Protein AF-A0A1F5U5F1-F1 (afdb_monomer)

Nearest PDB structures (foldseek):
  4m5c-assembly1_A  TM=8.208E-01  e=3.075E-08  Caldanaerobacter subterraneus subsp. tengcongensis MB4
  4m58-assembly1_A  TM=8.084E-01  e=7.041E-08  Caldanaerobacter subterraneus subsp. tengcongensis MB4
  5x3x-assembly2_m  TM=7.284E-01  e=3.311E-06  Rhodobacter capsulatus

Secondary structure (DSSP, 8-state):
------HHHHHHHHHHHHHHHHHHHHHTSHHHHHHHHHHHHHHHHHHHHHT-EEEETTTEEEE---HHHHHHHH-HHHHHHHHHHHHHHHHHHS--S-TTTHHHHIIIIIIIIIIIHHHHHHHHHHHH--HHHHHHHHHHHHHHHHHHHHHHHHHHTTSS-HHHHHHHHHHHHHHHHHHHHHHHHHHHHHHHHHHS--

Sequence (198 aa):
MTVAVPKRVLAAAGANLANIYENGKLALTKLGSEKIRKMGVVAAWIFAAQMFNFPVSQGTSGHLLGGIFAAVILGPFAGTLVIFIVLLVQSLFFADGGMISLGANIINMGLIGCLLSYYLYEYLNKLLRNKNIAVFIAAWASVIGAAFACSLEVGLSGKIPVLSVTKAMLGVHAIIGVAEAIITIFLLKMFKGKEESI

Foldseek 3Di:
DDDDDDPVVVVVVVVVVVVVVVVVVVCVDPNNVVLVVVLVVLLVVQLVQQVPWDDFPPGDIATQQCQLLLCVVNNQPSSLVSSLVSLVCCQPPVVPCHPVRSVLSSCLRSVQLHNVLNVQLVVCCVVVVDNLVSLLVSQLRSLLSSLLSVLVVVCVVVPDPSVVSNCRSNVVSNVSSNVNSVVSSVVVVVVVVVVVPD

pLDDT: mean 87.23, std 14.2, range [34.22, 98.56]

Solvent-accessible surface area (backbone atoms only — not comparable to full-atom values): 10047 Å² total; per-residue (Å²): 138,83,80,83,75,56,71,66,59,56,53,53,52,50,54,50,51,50,52,51,50,52,53,53,52,43,47,76,34,74,69,25,48,52,51,52,50,51,46,51,55,51,31,52,52,38,45,59,46,36,70,54,64,41,88,35,76,91,87,46,71,43,55,54,76,53,21,41,52,33,11,74,75,59,35,42,67,54,15,22,50,34,47,44,52,39,51,52,49,31,23,73,76,64,71,41,70,37,73,86,44,40,65,58,48,37,47,23,43,17,42,40,13,6,36,52,20,33,55,49,23,55,52,36,28,68,73,67,71,35,65,65,61,16,45,32,54,22,29,26,49,9,40,38,50,17,36,46,50,47,19,47,56,48,20,73,66,70,80,43,61,40,73,59,42,34,52,41,38,44,57,56,29,54,55,51,12,53,54,46,16,53,51,37,52,52,52,57,53,60,58,51,63,62,69,79,73,117

Mean predicted aligned error: 7.94 Å

Radius of gyration: 19.24 Å; Cα contacts (8 Å, |Δi|>4): 258; chains: 1; bounding box: 57×42×51 Å

Structure (mmCIF, N/CA/C/O backbone):
data_AF-A0A1F5U5F1-F1
#
_entry.id   AF-A0A1F5U5F1-F1
#
loop_
_atom_site.group_PDB
_atom_site.id
_atom_site.type_symbol
_atom_site.label_atom_id
_atom_site.label_alt_id
_atom_site.label_comp_id
_atom_site.label_asym_id
_atom_site.label_entity_id
_atom_site.label_seq_id
_atom_site.pdbx_PDB_ins_code
_atom_site.Cartn_x
_atom_site.Cartn_y
_atom_site.Cartn_z
_atom_site.occupancy
_atom_site.B_iso_or_equiv
_atom_site.auth_seq_id
_atom_site.auth_comp_id
_atom_site.auth_asym_id
_atom_site.auth_atom_id
_atom_site.pdbx_PDB_model_num
ATOM 1 N N . MET A 1 1 ? 38.214 25.335 15.744 1.00 37.81 1 MET A N 1
ATOM 2 C CA . MET A 1 1 ? 37.036 25.980 15.127 1.00 37.81 1 MET A CA 1
ATOM 3 C C . MET A 1 1 ? 35.791 25.306 15.692 1.00 37.81 1 MET A C 1
ATOM 5 O O . MET A 1 1 ? 35.446 24.218 15.256 1.00 37.81 1 MET A O 1
ATOM 9 N N . THR A 1 2 ? 35.192 25.868 16.743 1.00 41.38 2 THR A N 1
ATOM 10 C CA . THR A 1 2 ? 34.006 25.313 17.421 1.00 41.38 2 THR A CA 1
ATOM 11 C C . THR A 1 2 ? 32.781 26.059 16.908 1.00 41.38 2 THR A C 1
ATOM 13 O O . THR A 1 2 ? 32.639 27.254 17.156 1.00 41.38 2 THR A O 1
ATOM 16 N N . VAL A 1 3 ? 31.918 25.387 16.147 1.00 48.84 3 VAL A N 1
ATOM 17 C CA . VAL A 1 3 ? 30.657 25.981 15.684 1.00 48.84 3 VAL A CA 1
ATOM 18 C C . VAL A 1 3 ? 29.678 25.963 16.856 1.00 48.84 3 VAL A C 1
ATOM 20 O O . VAL A 1 3 ? 29.341 24.898 17.370 1.00 48.84 3 VAL A O 1
ATOM 23 N N . ALA A 1 4 ? 29.247 27.139 17.311 1.00 56.06 4 ALA A N 1
ATOM 24 C CA . ALA A 1 4 ? 28.245 27.254 18.361 1.00 56.06 4 ALA A CA 1
ATOM 25 C C . ALA A 1 4 ? 26.904 26.703 17.851 1.00 56.06 4 ALA A C 1
ATOM 27 O O . ALA A 1 4 ? 26.275 27.288 16.970 1.00 56.06 4 ALA A O 1
ATOM 28 N N . VAL A 1 5 ? 26.466 25.566 18.398 1.00 62.88 5 VAL A N 1
ATOM 29 C CA . VAL A 1 5 ? 25.160 24.984 18.073 1.00 62.88 5 VAL A CA 1
ATOM 30 C C . VAL A 1 5 ? 24.069 25.857 18.709 1.00 62.88 5 VAL A C 1
ATOM 32 O O . VAL A 1 5 ? 24.094 26.071 19.925 1.00 62.88 5 VAL A O 1
ATOM 35 N N . PRO A 1 6 ? 23.099 26.380 17.936 1.00 71.94 6 PRO A N 1
ATOM 36 C CA . PRO A 1 6 ? 22.052 27.241 18.475 1.00 71.94 6 PRO A CA 1
ATOM 37 C C . PRO A 1 6 ? 21.247 26.527 19.571 1.00 71.94 6 PRO A C 1
ATOM 39 O O . PRO A 1 6 ? 20.833 25.383 19.389 1.00 71.94 6 PRO A O 1
ATOM 42 N N . LYS A 1 7 ? 20.932 27.212 20.682 1.00 70.12 7 LYS A N 1
ATOM 43 C CA . LYS A 1 7 ? 20.161 26.647 21.817 1.00 70.12 7 LYS A CA 1
ATOM 44 C C . LYS A 1 7 ? 18.831 25.992 21.399 1.00 70.12 7 LYS A C 1
ATOM 46 O O . LYS A 1 7 ? 18.385 25.040 22.029 1.00 70.12 7 LYS A O 1
ATOM 51 N N . ARG A 1 8 ? 18.222 26.465 20.305 1.00 63.62 8 ARG A N 1
ATOM 52 C CA . ARG A 1 8 ? 17.000 25.892 19.710 1.00 63.62 8 ARG A CA 1
ATOM 53 C C . ARG A 1 8 ? 17.214 24.493 19.116 1.00 63.62 8 ARG A C 1
ATOM 55 O O . ARG A 1 8 ? 16.318 23.665 19.206 1.00 63.62 8 ARG A O 1
ATOM 62 N N . VAL A 1 9 ? 18.395 24.221 18.559 1.00 65.69 9 VAL A N 1
ATOM 63 C CA . VAL A 1 9 ? 18.761 22.909 17.999 1.00 65.69 9 VAL A CA 1
ATOM 64 C C . VAL A 1 9 ? 18.963 21.888 19.120 1.00 65.69 9 VAL A C 1
ATOM 66 O O . VAL A 1 9 ? 18.456 20.775 19.026 1.00 65.69 9 VAL A O 1
ATOM 69 N N . LEU A 1 10 ? 19.607 22.286 20.223 1.00 62.25 10 LEU A N 1
ATOM 70 C CA . LEU A 1 10 ? 19.718 21.449 21.425 1.00 62.25 10 LEU A CA 1
ATOM 71 C C . LEU A 1 10 ? 18.350 21.143 22.055 1.00 62.25 10 LEU A C 1
ATOM 73 O O . LEU A 1 10 ? 18.090 20.000 22.421 1.00 62.25 10 LEU A O 1
ATOM 77 N N . ALA A 1 11 ? 17.453 22.131 22.134 1.00 66.69 11 ALA A N 1
ATOM 78 C CA . ALA A 1 11 ? 16.100 21.930 22.656 1.00 66.69 11 ALA A CA 1
ATOM 79 C C . ALA A 1 11 ? 15.258 20.990 21.771 1.00 66.69 11 ALA A C 1
ATOM 81 O O . ALA A 1 11 ? 14.573 20.109 22.287 1.00 66.69 11 ALA A O 1
ATOM 82 N N . ALA A 1 12 ? 15.348 21.127 20.443 1.00 61.62 12 ALA A N 1
ATOM 83 C CA . ALA A 1 12 ? 14.670 20.238 19.499 1.00 61.62 12 ALA A CA 1
ATOM 84 C C . ALA A 1 12 ? 15.214 18.799 19.562 1.00 61.62 12 ALA A C 1
ATOM 86 O O . ALA A 1 12 ? 14.439 17.843 19.554 1.00 61.62 12 ALA A O 1
ATOM 87 N N . ALA A 1 13 ? 16.534 18.631 19.685 1.00 62.50 13 ALA A N 1
ATOM 88 C CA . ALA A 1 13 ? 17.153 17.320 19.874 1.00 62.50 13 ALA A CA 1
ATOM 89 C C . ALA A 1 13 ? 16.702 16.655 21.189 1.00 62.50 13 ALA A C 1
ATOM 91 O O . ALA A 1 13 ? 16.359 15.473 21.191 1.00 62.50 13 ALA A O 1
ATOM 92 N N . GLY A 1 14 ? 16.628 17.421 22.284 1.00 70.69 14 GLY A N 1
ATOM 93 C CA . GLY A 1 14 ? 16.120 16.944 23.574 1.00 70.69 14 GLY A CA 1
ATOM 94 C C . GLY A 1 14 ? 14.647 16.524 23.530 1.00 70.69 14 GLY A C 1
ATOM 95 O O . GLY A 1 14 ? 14.296 15.466 24.048 1.00 70.69 14 GLY A O 1
ATOM 96 N N . ALA A 1 15 ? 13.793 17.295 22.849 1.00 68.62 15 ALA A N 1
ATOM 97 C CA . ALA A 1 15 ? 12.382 16.949 22.662 1.00 68.62 15 ALA A CA 1
ATOM 98 C C . ALA A 1 15 ? 12.198 15.666 21.829 1.00 68.62 15 ALA A C 1
ATOM 100 O O . ALA A 1 15 ? 11.355 14.830 22.153 1.00 68.62 15 ALA A O 1
ATOM 101 N N . ASN A 1 16 ? 13.025 15.470 20.796 1.00 67.56 16 ASN A N 1
ATOM 102 C CA . ASN A 1 16 ? 13.017 14.246 19.994 1.00 67.56 16 ASN A CA 1
ATOM 103 C C . ASN A 1 16 ? 13.458 13.020 20.806 1.00 67.56 16 ASN A C 1
ATOM 105 O O . ASN A 1 16 ? 12.821 11.973 20.719 1.00 67.56 16 ASN A O 1
ATOM 109 N N . LEU A 1 17 ? 14.499 13.152 21.633 1.00 68.38 17 LEU A N 1
ATOM 110 C CA . LEU A 1 17 ? 14.960 12.082 22.526 1.00 68.38 17 LEU A CA 1
ATOM 111 C C . LEU A 1 17 ? 13.898 11.697 23.563 1.00 68.38 17 LEU A C 1
ATOM 113 O O . LEU A 1 17 ? 13.660 10.509 23.773 1.00 68.38 17 LEU A O 1
ATOM 117 N N . ALA A 1 18 ? 13.220 12.681 24.160 1.00 69.94 18 ALA A N 1
ATOM 118 C CA . ALA A 1 18 ? 12.120 12.436 25.091 1.00 69.94 18 ALA A CA 1
ATOM 119 C C . ALA A 1 18 ? 10.953 11.701 24.410 1.00 69.94 18 ALA A C 1
ATOM 121 O O . ALA A 1 18 ? 10.449 10.716 24.944 1.00 69.94 18 ALA A O 1
ATOM 122 N N . ASN A 1 19 ? 10.582 12.103 23.191 1.00 70.75 19 ASN A N 1
ATOM 123 C CA . ASN A 1 19 ? 9.552 11.408 22.416 1.00 70.75 19 ASN A CA 1
ATOM 124 C C . ASN A 1 19 ? 9.947 9.969 22.055 1.00 70.75 19 ASN A C 1
ATOM 126 O O . ASN A 1 19 ? 9.104 9.075 22.098 1.00 70.75 19 ASN A O 1
ATOM 130 N N . ILE A 1 20 ? 11.207 9.719 21.689 1.00 72.62 20 ILE A N 1
ATOM 131 C CA . ILE A 1 20 ? 11.695 8.361 21.403 1.00 72.62 20 ILE A CA 1
ATOM 132 C C . ILE A 1 20 ? 11.631 7.502 22.670 1.00 72.62 20 ILE A C 1
ATOM 134 O O . ILE A 1 20 ? 11.167 6.364 22.612 1.00 72.62 20 ILE A O 1
ATOM 138 N N . TYR A 1 21 ? 12.046 8.053 23.811 1.00 72.62 21 TYR A N 1
ATOM 139 C CA . TYR A 1 21 ? 12.008 7.363 25.096 1.00 72.62 21 TYR A CA 1
ATOM 140 C C . TYR A 1 21 ? 10.576 7.014 25.527 1.00 72.62 21 TYR A C 1
ATOM 142 O O . TYR A 1 21 ? 10.301 5.858 25.844 1.00 72.62 21 TYR A O 1
ATOM 150 N N . GLU A 1 22 ? 9.647 7.970 25.471 1.00 73.56 22 GLU A N 1
ATOM 151 C CA . GLU A 1 22 ? 8.242 7.743 25.835 1.00 73.56 22 GLU A CA 1
ATOM 152 C C . GLU A 1 22 ? 7.560 6.731 24.902 1.00 73.56 22 GLU A C 1
ATOM 154 O O . GLU A 1 22 ? 6.865 5.826 25.365 1.00 73.56 22 GLU A O 1
ATOM 159 N N . ASN A 1 23 ? 7.821 6.797 23.591 1.00 67.88 23 ASN A N 1
ATOM 160 C CA . ASN A 1 23 ? 7.309 5.802 22.642 1.00 67.88 23 ASN A CA 1
ATOM 161 C C . ASN A 1 23 ? 7.933 4.413 22.856 1.00 67.88 23 ASN A C 1
ATOM 163 O O . ASN A 1 23 ? 7.236 3.402 22.753 1.00 67.88 23 ASN A O 1
ATOM 167 N N . GLY A 1 24 ? 9.226 4.348 23.189 1.00 66.12 24 GLY A N 1
ATOM 168 C CA . GLY A 1 24 ? 9.903 3.104 23.554 1.00 66.12 24 GLY A CA 1
ATOM 169 C C . GLY A 1 24 ? 9.320 2.491 24.827 1.00 66.12 24 GLY A C 1
ATOM 170 O O . GLY A 1 24 ? 9.050 1.294 24.878 1.00 66.12 24 GLY A O 1
ATOM 171 N N . LYS A 1 25 ? 9.024 3.317 25.832 1.00 70.75 25 LYS A N 1
ATOM 172 C CA . LYS A 1 25 ? 8.361 2.890 27.067 1.00 70.75 25 LYS A CA 1
ATOM 173 C C . LYS A 1 25 ? 6.933 2.415 26.806 1.00 70.75 25 LYS A C 1
ATOM 175 O O . LYS A 1 25 ? 6.541 1.378 27.334 1.00 70.75 25 LYS A O 1
ATOM 180 N N . LEU A 1 26 ? 6.185 3.104 25.939 1.00 69.06 26 LEU A N 1
ATOM 181 C CA . LEU A 1 26 ? 4.855 2.681 25.493 1.00 69.06 26 LEU A CA 1
ATOM 182 C C . LEU A 1 26 ? 4.899 1.310 24.803 1.00 69.06 26 LEU A C 1
ATOM 184 O O . LEU A 1 26 ? 4.016 0.490 25.050 1.00 69.06 26 LEU A O 1
ATOM 188 N N . ALA A 1 27 ? 5.932 1.024 24.003 1.00 64.75 27 ALA A N 1
ATOM 189 C CA . ALA A 1 27 ? 6.121 -0.286 23.372 1.00 64.75 27 ALA A CA 1
ATOM 190 C C . ALA A 1 27 ? 6.283 -1.429 24.396 1.00 64.75 27 ALA A C 1
ATOM 192 O O . ALA A 1 27 ? 5.860 -2.551 24.124 1.00 64.75 27 ALA A O 1
ATOM 193 N N . LEU A 1 28 ? 6.823 -1.133 25.585 1.00 69.69 28 LEU A N 1
ATOM 194 C CA . LEU A 1 28 ? 6.971 -2.077 26.701 1.00 69.69 28 LEU A CA 1
ATOM 195 C C . LEU A 1 28 ? 5.701 -2.217 27.561 1.00 69.69 28 LEU A C 1
ATOM 197 O O . LEU A 1 28 ? 5.649 -3.060 28.455 1.00 69.69 28 LEU A O 1
ATOM 201 N N . THR A 1 29 ? 4.666 -1.410 27.312 1.00 78.19 29 THR A N 1
ATOM 202 C CA . THR A 1 29 ? 3.365 -1.556 27.980 1.00 78.19 29 THR A CA 1
ATOM 203 C C . THR A 1 29 ? 2.497 -2.614 27.299 1.00 78.19 29 THR A C 1
ATOM 205 O O . THR A 1 29 ? 2.708 -2.971 26.141 1.00 78.19 29 THR A O 1
ATOM 208 N N . LYS A 1 30 ? 1.436 -3.059 27.985 1.00 68.88 30 LYS A N 1
ATOM 209 C CA . LYS A 1 30 ? 0.426 -3.976 27.427 1.00 68.88 30 LYS A CA 1
ATOM 210 C C . LYS A 1 30 ? -0.228 -3.442 26.140 1.00 68.88 30 LYS A C 1
ATOM 212 O O . LYS A 1 30 ? -0.532 -4.211 25.237 1.00 68.88 30 LYS A O 1
ATOM 217 N N . LEU A 1 31 ? -0.422 -2.124 26.038 1.00 66.38 31 LEU A N 1
ATOM 218 C CA . LEU A 1 31 ? -0.942 -1.475 24.826 1.00 66.38 31 LEU A CA 1
ATOM 219 C C . LEU A 1 31 ? 0.058 -1.563 23.662 1.00 66.38 31 LEU A C 1
ATOM 221 O O . LEU A 1 31 ? -0.336 -1.800 22.519 1.00 66.38 31 LEU A O 1
ATOM 225 N N . GLY A 1 32 ? 1.350 -1.406 23.957 1.00 75.81 32 GLY A N 1
ATOM 226 C CA . GLY A 1 32 ? 2.433 -1.573 22.991 1.00 75.81 32 GLY A CA 1
ATOM 227 C C . GLY A 1 32 ? 2.556 -3.009 22.490 1.00 75.81 32 GLY A C 1
ATOM 228 O O . GLY A 1 32 ? 2.595 -3.229 21.279 1.00 75.81 32 GLY A O 1
ATOM 229 N N . SER A 1 33 ? 2.535 -3.988 23.396 1.00 79.00 33 SER A N 1
ATOM 230 C CA . SER A 1 33 ? 2.642 -5.407 23.037 1.00 79.00 33 SER A CA 1
ATOM 231 C C . SER A 1 33 ? 1.455 -5.896 22.199 1.00 79.00 33 SER A C 1
ATOM 233 O O . SER A 1 33 ? 1.654 -6.597 21.206 1.00 79.00 33 SER A O 1
ATOM 235 N N . GLU A 1 34 ? 0.232 -5.459 22.515 1.00 83.19 34 GLU A N 1
ATOM 236 C CA . GLU A 1 34 ? -0.960 -5.714 21.695 1.00 83.19 34 GLU A CA 1
ATOM 237 C C . GLU A 1 34 ? -0.830 -5.122 20.285 1.00 83.19 34 GLU A C 1
ATOM 239 O O . GLU A 1 34 ? -1.128 -5.792 19.290 1.00 83.19 34 GLU A O 1
ATOM 244 N N . LYS A 1 35 ? -0.332 -3.884 20.171 1.00 84.12 35 LYS A N 1
ATOM 245 C CA . LYS A 1 35 ? -0.112 -3.238 18.871 1.00 84.12 35 LYS A CA 1
ATOM 246 C C . LYS A 1 35 ? 0.946 -3.971 18.047 1.00 84.12 35 LYS A C 1
ATOM 248 O O . LYS A 1 35 ? 0.705 -4.238 16.871 1.00 84.12 35 LYS A O 1
ATOM 253 N N . ILE A 1 36 ? 2.070 -4.351 18.656 1.00 87.75 36 ILE A N 1
ATOM 254 C CA . ILE A 1 36 ? 3.136 -5.127 18.001 1.00 87.75 36 ILE A CA 1
ATOM 255 C C . ILE A 1 36 ? 2.598 -6.480 17.519 1.00 87.75 36 ILE A C 1
ATOM 257 O O . ILE A 1 36 ? 2.852 -6.875 16.381 1.00 87.75 36 ILE A O 1
ATOM 261 N N . ARG A 1 37 ? 1.784 -7.165 18.334 1.00 89.44 37 ARG A N 1
ATOM 262 C CA . ARG A 1 37 ? 1.133 -8.421 17.937 1.00 89.44 37 ARG A CA 1
ATOM 263 C C . ARG A 1 37 ? 0.232 -8.232 16.714 1.00 89.44 37 ARG A C 1
ATOM 265 O O . ARG A 1 37 ? 0.333 -9.007 15.764 1.00 89.44 37 ARG A O 1
ATOM 272 N N . LYS A 1 38 ? -0.611 -7.190 16.699 1.00 90.25 38 LYS A N 1
ATOM 273 C CA . LYS A 1 38 ? -1.454 -6.860 15.532 1.00 90.25 38 LYS A CA 1
ATOM 274 C C . LYS A 1 38 ? -0.610 -6.561 14.293 1.00 90.25 38 LYS A C 1
ATOM 276 O O . LYS A 1 38 ? -0.932 -7.059 13.218 1.00 90.25 38 LYS A O 1
ATOM 281 N N . MET A 1 39 ? 0.483 -5.810 14.442 1.00 94.06 39 MET A N 1
ATOM 282 C CA . MET A 1 39 ? 1.422 -5.536 13.349 1.00 94.06 39 MET A CA 1
ATOM 283 C C . MET A 1 39 ? 2.007 -6.828 12.767 1.00 94.06 39 MET A C 1
ATOM 285 O O . MET A 1 39 ? 2.039 -6.964 11.550 1.00 94.06 39 MET A O 1
ATOM 289 N N . GLY A 1 40 ? 2.395 -7.791 13.609 1.00 94.62 40 GLY A N 1
ATOM 290 C CA . GLY A 1 40 ? 2.906 -9.093 13.165 1.00 94.62 40 GLY A CA 1
ATOM 291 C C . GLY A 1 40 ? 1.880 -9.919 12.380 1.00 94.62 40 GLY A C 1
ATOM 292 O O . GLY A 1 40 ? 2.205 -10.465 11.328 1.00 94.62 40 GLY A O 1
ATOM 293 N N . VAL A 1 41 ? 0.623 -9.966 12.836 1.00 93.88 41 VAL A N 1
ATOM 294 C CA . VAL A 1 41 ? -0.456 -10.680 12.122 1.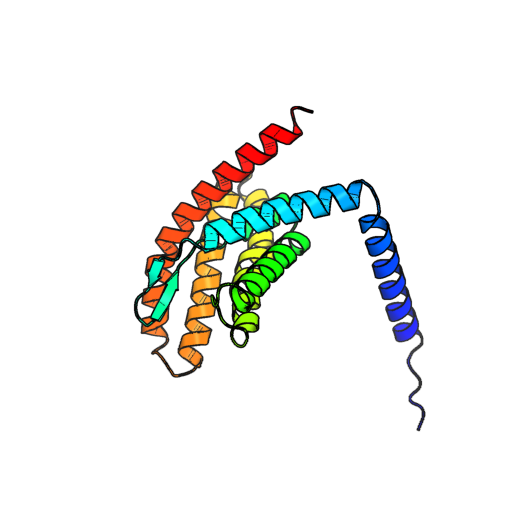00 93.88 41 VAL A CA 1
ATOM 295 C C . VAL A 1 41 ? -0.762 -10.027 10.773 1.00 93.88 41 VAL A C 1
ATOM 297 O O . VAL A 1 41 ? -0.918 -10.725 9.772 1.00 93.88 41 VAL A O 1
ATOM 300 N N . VAL A 1 42 ? -0.832 -8.693 10.731 1.00 95.12 42 VAL A N 1
ATOM 301 C CA . VAL A 1 42 ? -1.056 -7.941 9.487 1.00 95.12 42 VAL A CA 1
ATOM 302 C C . VAL A 1 42 ? 0.120 -8.130 8.525 1.00 95.12 42 VAL A C 1
ATOM 304 O O . VAL A 1 42 ? -0.109 -8.394 7.348 1.00 95.12 42 VAL A O 1
ATOM 307 N N . ALA A 1 43 ? 1.362 -8.078 9.018 1.00 96.38 43 ALA A N 1
ATOM 308 C CA . ALA A 1 43 ? 2.565 -8.350 8.231 1.00 96.38 43 ALA A CA 1
ATOM 309 C C . ALA A 1 43 ? 2.538 -9.749 7.603 1.00 96.38 43 ALA A C 1
ATOM 311 O O . ALA A 1 43 ? 2.769 -9.873 6.405 1.00 96.38 43 ALA A O 1
ATOM 312 N N . ALA A 1 44 ? 2.203 -10.787 8.377 1.00 94.81 44 ALA A N 1
ATOM 313 C CA . ALA A 1 44 ? 2.119 -12.158 7.871 1.00 94.81 44 ALA A CA 1
ATOM 314 C C . ALA A 1 44 ? 1.062 -12.309 6.763 1.00 94.81 44 ALA A C 1
ATOM 316 O O . ALA A 1 44 ? 1.322 -12.949 5.745 1.00 94.81 44 ALA A O 1
ATOM 317 N N . TRP A 1 45 ? -0.106 -11.681 6.933 1.00 92.19 45 TRP A N 1
ATOM 318 C CA . TRP A 1 45 ? -1.156 -11.667 5.910 1.00 92.19 45 TRP A CA 1
ATOM 319 C C . TRP A 1 45 ? -0.707 -10.979 4.623 1.00 92.19 45 TRP A C 1
ATOM 321 O O . TRP A 1 45 ? -0.908 -11.522 3.540 1.00 92.19 45 TRP A O 1
ATOM 331 N N . ILE A 1 46 ? -0.101 -9.795 4.737 1.00 95.50 46 ILE A N 1
ATOM 332 C CA . ILE A 1 46 ? 0.362 -9.023 3.578 1.00 95.50 46 ILE A CA 1
ATOM 333 C C . ILE A 1 46 ? 1.486 -9.759 2.860 1.00 95.50 46 ILE A C 1
ATOM 335 O O . ILE A 1 46 ? 1.438 -9.877 1.641 1.00 95.50 46 ILE A O 1
ATOM 339 N N . PHE A 1 47 ? 2.447 -10.301 3.609 1.00 95.25 47 PHE A N 1
ATOM 340 C CA . PHE A 1 47 ? 3.518 -11.120 3.060 1.00 95.25 47 PHE A CA 1
ATOM 341 C C . PHE A 1 47 ? 2.946 -12.292 2.251 1.00 95.25 47 PHE A C 1
ATOM 343 O O . PHE A 1 47 ? 3.275 -12.443 1.079 1.00 95.25 47 PHE A O 1
ATOM 350 N N . ALA A 1 48 ? 2.028 -13.072 2.834 1.00 92.81 48 ALA A N 1
ATOM 351 C CA . ALA A 1 48 ? 1.402 -14.199 2.145 1.00 92.81 48 ALA A CA 1
ATOM 352 C C . ALA A 1 48 ? 0.611 -13.762 0.899 1.00 92.81 48 ALA A C 1
ATOM 354 O O . ALA A 1 48 ? 0.690 -14.415 -0.138 1.00 92.81 48 ALA A O 1
ATOM 355 N N . ALA A 1 49 ? -0.120 -12.646 0.979 1.00 90.75 49 ALA A N 1
ATOM 356 C CA . ALA A 1 49 ? -0.870 -12.097 -0.148 1.00 90.75 49 ALA A CA 1
ATOM 357 C C . ALA A 1 49 ? 0.047 -11.633 -1.295 1.00 90.75 49 ALA A C 1
ATOM 359 O O . ALA A 1 49 ? -0.276 -11.853 -2.460 1.00 90.75 49 ALA A O 1
ATOM 360 N N . GLN A 1 50 ? 1.191 -11.027 -0.973 1.00 93.44 50 GLN A N 1
ATOM 361 C CA . GLN A 1 50 ? 2.179 -10.555 -1.947 1.00 93.44 50 GLN A CA 1
ATOM 362 C C . GLN A 1 50 ? 2.907 -11.695 -2.664 1.00 93.44 50 GLN A C 1
ATOM 364 O O . GLN A 1 50 ? 3.289 -11.539 -3.819 1.00 93.44 50 GLN A O 1
ATOM 369 N N . MET A 1 51 ? 3.037 -12.864 -2.029 1.00 89.75 51 MET A N 1
ATOM 370 C CA . MET A 1 51 ? 3.629 -14.044 -2.672 1.00 89.75 51 MET A CA 1
ATOM 371 C C . MET A 1 51 ? 2.778 -14.610 -3.817 1.00 89.75 51 MET A C 1
ATOM 373 O 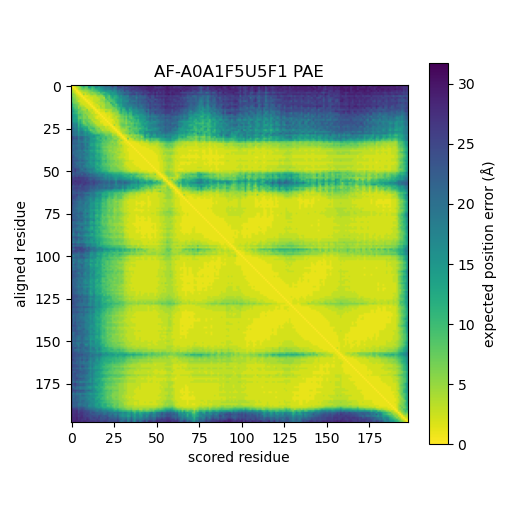O . MET A 1 51 ? 3.299 -15.357 -4.646 1.00 89.75 51 MET A O 1
ATOM 377 N N . PHE A 1 52 ? 1.503 -14.221 -3.932 1.00 84.44 52 PHE A N 1
ATOM 378 C CA . PHE A 1 52 ? 0.728 -14.432 -5.155 1.00 84.44 52 PHE A CA 1
ATOM 379 C C . PHE A 1 52 ? 1.129 -13.394 -6.210 1.00 84.44 52 PHE A C 1
ATOM 381 O O . PHE A 1 52 ? 0.462 -12.373 -6.393 1.00 84.44 52 PHE A O 1
ATOM 388 N N . ASN A 1 53 ? 2.240 -13.663 -6.898 1.00 77.56 53 ASN A N 1
ATOM 389 C CA . ASN A 1 53 ? 2.697 -12.852 -8.017 1.00 77.56 53 ASN A CA 1
ATOM 390 C C . ASN A 1 53 ? 2.091 -13.329 -9.345 1.00 77.56 53 ASN A C 1
ATOM 392 O O . ASN A 1 53 ? 1.970 -14.520 -9.628 1.00 77.56 53 ASN A O 1
ATOM 396 N N . PHE A 1 54 ? 1.709 -12.358 -10.165 1.00 78.88 54 PHE A N 1
ATOM 397 C CA . PHE A 1 54 ? 1.213 -12.532 -11.517 1.00 78.88 54 PHE A CA 1
ATOM 398 C C . PHE A 1 54 ? 2.258 -11.964 -12.482 1.00 78.88 54 PHE A C 1
ATOM 400 O O . PHE A 1 54 ? 2.681 -10.815 -12.311 1.00 78.88 54 PHE A O 1
ATOM 407 N N . PRO A 1 55 ? 2.695 -12.722 -13.499 1.00 75.50 55 PRO A N 1
ATOM 408 C CA . PRO A 1 55 ? 3.655 -12.213 -14.467 1.00 75.50 55 PRO A CA 1
ATOM 409 C C . PRO A 1 55 ? 3.039 -11.057 -15.261 1.00 75.50 55 PRO A C 1
ATOM 411 O O . PRO A 1 55 ? 1.966 -11.191 -15.854 1.00 75.50 55 PRO A O 1
ATOM 414 N N . VAL A 1 56 ? 3.733 -9.920 -15.287 1.00 78.38 56 VAL A N 1
ATOM 415 C CA . VAL A 1 56 ? 3.403 -8.778 -16.145 1.00 78.38 56 VAL A CA 1
ATOM 416 C C . VAL A 1 56 ? 4.369 -8.792 -17.329 1.00 78.38 56 VAL A C 1
ATOM 418 O O . VAL A 1 56 ? 5.514 -9.239 -17.239 1.00 78.38 56 VAL A O 1
ATOM 421 N N . SER A 1 57 ? 3.906 -8.346 -18.497 1.00 70.88 57 SER A N 1
ATOM 422 C CA . SER A 1 57 ? 4.765 -8.288 -19.681 1.00 70.88 57 SER A CA 1
ATOM 423 C C . SER A 1 57 ? 5.994 -7.405 -19.430 1.00 70.88 57 SER A C 1
ATOM 425 O O . SER A 1 57 ? 5.877 -6.366 -18.785 1.00 70.88 57 SER A O 1
ATOM 427 N N . GLN A 1 58 ? 7.124 -7.754 -20.050 1.00 68.62 58 GLN A N 1
ATOM 428 C CA . GLN A 1 58 ? 8.401 -7.025 -19.972 1.00 68.62 58 GLN A CA 1
ATOM 429 C C . GLN A 1 58 ? 9.171 -7.167 -18.648 1.00 68.62 58 GLN A C 1
ATOM 431 O O . GLN A 1 58 ? 9.932 -6.282 -18.271 1.00 68.62 58 GLN A O 1
ATOM 436 N N . GLY A 1 59 ? 9.034 -8.316 -17.981 1.00 66.25 59 GLY A N 1
ATOM 437 C CA . GLY A 1 59 ? 9.919 -8.708 -16.878 1.00 66.25 59 GLY A CA 1
ATOM 438 C C . GLY A 1 59 ? 9.581 -8.075 -15.530 1.00 66.25 59 GLY A C 1
ATOM 439 O O . GLY A 1 59 ? 10.391 -8.155 -14.610 1.00 66.25 59 GLY A O 1
ATOM 440 N N . THR A 1 60 ? 8.406 -7.460 -15.405 1.00 74.19 60 THR A N 1
ATOM 441 C CA . THR A 1 60 ? 7.846 -7.033 -14.122 1.00 74.19 60 THR A CA 1
ATOM 442 C C . THR A 1 60 ? 6.819 -8.049 -13.623 1.00 74.19 60 THR A C 1
ATOM 444 O O . THR A 1 60 ? 6.344 -8.913 -14.363 1.00 74.19 60 THR A O 1
ATOM 447 N N . SER A 1 61 ? 6.467 -7.957 -12.348 1.00 79.44 61 SER A N 1
ATOM 448 C CA . SER A 1 61 ? 5.375 -8.713 -11.745 1.00 79.44 61 SER A CA 1
ATOM 449 C C . SER A 1 61 ? 4.309 -7.752 -11.231 1.00 79.44 61 SER A C 1
ATOM 451 O O . SER A 1 61 ? 4.563 -6.571 -10.988 1.00 79.44 61 SER A O 1
ATOM 453 N N . GLY A 1 62 ? 3.089 -8.258 -11.116 1.00 81.94 62 GLY A N 1
ATOM 454 C CA . GLY A 1 62 ? 2.011 -7.615 -10.387 1.00 81.94 62 GLY A CA 1
ATOM 455 C C . GLY A 1 62 ? 1.607 -8.509 -9.232 1.00 81.94 62 GLY A C 1
ATOM 456 O O . GLY A 1 62 ? 1.577 -9.727 -9.370 1.00 81.94 62 GLY A O 1
ATOM 457 N N . HIS A 1 63 ? 1.297 -7.925 -8.089 1.00 88.75 63 HIS A N 1
ATOM 458 C CA . HIS A 1 63 ? 0.825 -8.656 -6.919 1.00 88.75 63 HIS A CA 1
ATOM 459 C C . HIS A 1 63 ? -0.055 -7.740 -6.071 1.00 88.75 63 HIS A C 1
ATOM 461 O O . HIS A 1 63 ? -0.126 -6.530 -6.299 1.00 88.75 63 HIS A O 1
ATOM 467 N N . LEU A 1 64 ? -0.728 -8.323 -5.082 1.00 90.94 64 LEU A N 1
ATOM 468 C CA . LEU A 1 64 ? -1.463 -7.553 -4.079 1.00 90.94 64 LEU A CA 1
ATOM 469 C C . LEU A 1 64 ? -0.492 -6.676 -3.276 1.00 90.94 64 LEU A C 1
ATOM 471 O O . LEU A 1 64 ? 0.636 -7.081 -3.026 1.00 90.94 64 LEU A O 1
ATOM 475 N N . LEU A 1 65 ? -0.902 -5.485 -2.856 1.00 93.06 65 LEU A N 1
ATOM 476 C CA . LEU A 1 65 ? -0.068 -4.512 -2.151 1.00 93.06 65 LEU A CA 1
ATOM 477 C C . LEU A 1 65 ? -0.357 -4.516 -0.646 1.00 93.06 65 LEU A C 1
ATOM 479 O O . LEU A 1 65 ? 0.571 -4.551 0.159 1.00 93.06 65 LEU A O 1
ATOM 483 N N . GLY A 1 66 ? -1.629 -4.522 -0.247 1.00 93.88 66 GLY A N 1
ATOM 484 C CA . GLY A 1 66 ? -2.063 -4.595 1.152 1.00 93.88 66 GLY A CA 1
ATOM 485 C C . GLY A 1 66 ? -1.890 -3.290 1.941 1.00 93.88 66 GLY A C 1
ATOM 486 O O . GLY A 1 66 ? -2.079 -3.277 3.159 1.00 93.88 66 GLY A O 1
ATOM 487 N N . GLY A 1 67 ? -1.557 -2.183 1.270 1.00 95.62 67 GLY A N 1
ATOM 488 C CA . GLY A 1 67 ? -1.213 -0.909 1.908 1.00 95.62 67 GLY A CA 1
ATOM 489 C C . GLY A 1 67 ? -2.385 -0.267 2.653 1.00 95.62 67 GLY A C 1
ATOM 490 O O . GLY A 1 67 ? -2.267 0.062 3.834 1.00 95.62 67 GLY A O 1
ATOM 491 N N . ILE A 1 68 ? -3.553 -0.155 2.008 1.00 97.62 68 ILE A N 1
ATOM 492 C CA . ILE A 1 68 ? -4.760 0.391 2.658 1.00 97.62 68 ILE A CA 1
ATOM 493 C C . ILE A 1 68 ? -5.237 -0.501 3.799 1.00 97.62 68 ILE A C 1
ATOM 495 O O . ILE A 1 68 ? -5.615 0.010 4.852 1.00 97.62 68 ILE A O 1
ATOM 499 N N . PHE A 1 69 ? -5.189 -1.822 3.625 1.00 96.94 69 PHE A N 1
ATOM 500 C CA . PHE A 1 69 ? -5.524 -2.755 4.696 1.00 96.94 69 PHE A CA 1
ATOM 501 C C . PHE A 1 69 ? -4.649 -2.512 5.938 1.00 96.94 69 PHE A C 1
ATOM 503 O O . PHE A 1 69 ? -5.182 -2.309 7.034 1.00 96.94 69 PHE A O 1
ATOM 510 N N . ALA A 1 70 ? -3.325 -2.436 5.757 1.00 96.69 70 ALA A N 1
ATOM 511 C CA . ALA A 1 70 ? -2.383 -2.158 6.838 1.00 96.69 70 ALA A CA 1
ATOM 512 C C . ALA A 1 70 ? -2.662 -0.809 7.510 1.00 96.69 70 ALA A C 1
ATOM 514 O O . ALA A 1 70 ? -2.772 -0.726 8.736 1.00 96.69 70 ALA A O 1
ATOM 515 N N . ALA A 1 71 ? -2.797 0.248 6.707 1.00 96.56 71 ALA A N 1
ATOM 516 C CA . ALA A 1 71 ? -2.929 1.608 7.205 1.00 96.56 71 ALA A CA 1
ATOM 517 C C . ALA A 1 71 ? -4.255 1.849 7.939 1.00 96.56 71 ALA A C 1
ATOM 519 O O . ALA A 1 71 ? -4.275 2.557 8.944 1.00 96.56 71 ALA A O 1
ATOM 520 N N . VAL A 1 72 ? -5.359 1.247 7.488 1.00 95.69 72 VAL A N 1
ATOM 521 C CA . VAL A 1 72 ? -6.670 1.403 8.140 1.00 95.69 72 VAL A CA 1
ATOM 522 C C . VAL A 1 72 ? -6.735 0.662 9.480 1.00 95.69 72 VAL A C 1
ATOM 524 O O . VAL A 1 72 ? -7.414 1.140 10.387 1.00 95.69 72 VAL A O 1
ATOM 527 N N . ILE A 1 73 ? -6.043 -0.474 9.631 1.00 93.88 73 ILE A N 1
ATOM 528 C CA . ILE A 1 73 ? -6.009 -1.223 10.902 1.00 93.88 73 ILE A CA 1
ATOM 529 C C . ILE A 1 73 ? -4.999 -0.633 11.890 1.00 93.88 73 ILE A C 1
ATOM 531 O O . ILE A 1 73 ? -5.293 -0.511 13.078 1.00 93.88 73 ILE A O 1
ATOM 535 N N . LEU A 1 74 ? -3.795 -0.303 11.425 1.00 92.75 74 LEU A N 1
ATOM 536 C CA . LEU A 1 74 ? -2.661 0.025 12.298 1.00 92.75 74 LEU A CA 1
ATOM 537 C C . LEU A 1 74 ? -2.401 1.534 12.414 1.00 92.75 74 LEU A C 1
ATOM 539 O O . LEU A 1 74 ? -1.644 1.971 13.288 1.00 92.75 74 LEU A O 1
ATOM 543 N N . GLY A 1 75 ? -3.016 2.325 11.536 1.00 93.69 75 GLY A N 1
ATOM 544 C CA . GLY A 1 75 ? -2.673 3.718 11.282 1.00 93.69 75 GLY A CA 1
ATOM 545 C C . GLY A 1 75 ? -1.582 3.864 10.208 1.00 93.69 75 GLY A C 1
ATOM 546 O O . GLY A 1 75 ? -0.838 2.917 9.934 1.00 93.69 75 GLY A O 1
ATOM 547 N N . PRO A 1 76 ? -1.436 5.065 9.620 1.00 94.50 76 PRO A N 1
ATOM 548 C CA . PRO A 1 76 ? -0.600 5.306 8.442 1.00 94.50 76 PRO A CA 1
ATOM 549 C C . PRO A 1 76 ? 0.875 4.951 8.656 1.00 94.50 76 PRO A C 1
ATOM 551 O O . PRO A 1 76 ? 1.486 4.272 7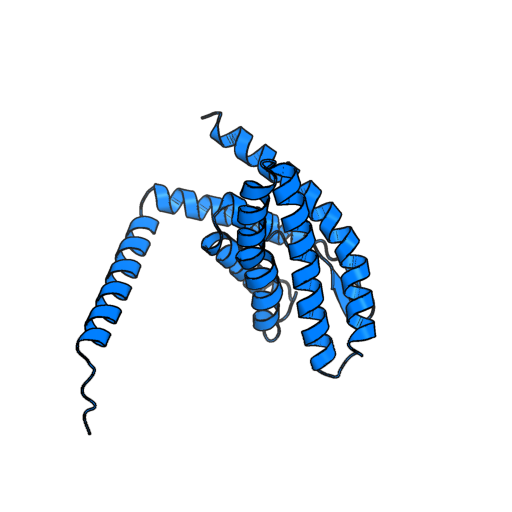.834 1.00 94.50 76 PRO A O 1
ATOM 554 N N . PHE A 1 77 ? 1.453 5.363 9.785 1.00 94.31 77 PHE A N 1
ATOM 555 C CA . PHE A 1 77 ? 2.875 5.149 10.064 1.00 94.31 77 PHE A CA 1
ATOM 556 C C . PHE A 1 77 ? 3.195 3.691 10.405 1.00 94.31 77 PHE A C 1
ATOM 558 O O . PHE A 1 77 ? 4.145 3.130 9.869 1.00 94.31 77 PHE A O 1
ATOM 565 N N . ALA A 1 78 ? 2.386 3.053 11.256 1.00 93.75 78 ALA A N 1
ATOM 566 C CA . ALA A 1 78 ? 2.600 1.654 11.621 1.00 93.75 78 ALA A CA 1
ATOM 567 C C . ALA A 1 78 ? 2.304 0.706 10.448 1.00 93.75 78 ALA A C 1
ATOM 569 O O . ALA A 1 78 ? 3.037 -0.261 10.262 1.00 93.75 78 ALA A O 1
ATOM 570 N N . GLY A 1 79 ? 1.291 1.007 9.627 1.00 96.25 79 GLY A N 1
ATOM 571 C CA . GLY A 1 79 ? 1.031 0.285 8.381 1.00 96.25 79 GLY A CA 1
ATOM 572 C C . GLY A 1 79 ? 2.202 0.396 7.404 1.00 96.25 79 GLY A C 1
ATOM 573 O O . GLY A 1 79 ? 2.672 -0.617 6.898 1.00 96.25 79 GLY A O 1
ATOM 574 N N . THR A 1 80 ? 2.751 1.600 7.223 1.00 97.19 80 THR A N 1
ATOM 575 C CA . THR A 1 80 ? 3.919 1.818 6.349 1.00 97.19 80 THR A CA 1
ATOM 576 C C . THR A 1 80 ? 5.151 1.067 6.853 1.00 97.19 80 THR A C 1
ATOM 578 O O . THR A 1 80 ? 5.863 0.454 6.062 1.00 97.19 80 THR A O 1
ATOM 581 N N . LEU A 1 81 ? 5.375 1.050 8.172 1.00 96.62 81 LEU A N 1
ATOM 582 C CA . LEU A 1 81 ? 6.445 0.263 8.785 1.00 96.62 81 LEU A CA 1
ATOM 583 C C . LEU A 1 81 ? 6.252 -1.244 8.557 1.00 96.62 81 LEU A C 1
ATOM 585 O O . LEU A 1 81 ? 7.221 -1.948 8.291 1.00 96.62 81 LEU A O 1
ATOM 589 N N . VAL A 1 82 ? 5.013 -1.738 8.618 1.00 97.69 82 VAL A N 1
ATOM 590 C CA . VAL A 1 82 ? 4.702 -3.133 8.281 1.00 97.69 82 VAL A CA 1
ATOM 591 C C . VAL A 1 82 ? 5.039 -3.436 6.821 1.00 97.69 82 VAL A C 1
ATOM 593 O O . VAL A 1 82 ? 5.728 -4.423 6.576 1.00 97.69 82 VAL A O 1
ATOM 596 N N . ILE A 1 83 ? 4.640 -2.584 5.868 1.00 97.81 83 ILE A N 1
ATOM 597 C CA . ILE A 1 83 ? 5.004 -2.761 4.451 1.00 97.81 83 ILE A CA 1
ATOM 598 C C . ILE A 1 83 ? 6.526 -2.787 4.278 1.00 97.81 83 ILE A C 1
ATOM 600 O O . ILE A 1 83 ? 7.047 -3.675 3.612 1.00 97.81 83 ILE A O 1
ATOM 604 N N . PHE A 1 84 ? 7.252 -1.875 4.929 1.00 97.06 84 PHE A N 1
ATOM 605 C CA . PHE A 1 84 ? 8.716 -1.868 4.913 1.00 97.06 84 PHE A CA 1
ATOM 606 C C . PHE A 1 84 ? 9.318 -3.198 5.395 1.00 97.06 84 PHE A C 1
ATOM 608 O O . PHE A 1 84 ? 10.183 -3.756 4.723 1.00 97.06 84 PHE A O 1
ATOM 615 N N . ILE A 1 85 ? 8.857 -3.720 6.538 1.00 97.06 85 ILE A N 1
ATOM 616 C CA . ILE A 1 85 ? 9.366 -4.984 7.095 1.00 97.06 85 ILE A CA 1
ATOM 617 C C . ILE A 1 85 ? 9.078 -6.149 6.145 1.00 97.06 85 ILE A C 1
ATOM 619 O O . ILE A 1 85 ? 9.947 -6.992 5.936 1.00 97.06 85 ILE A O 1
ATOM 623 N N . VAL A 1 86 ? 7.883 -6.188 5.553 1.00 97.25 86 VAL A N 1
ATOM 624 C CA . VAL A 1 86 ? 7.511 -7.225 4.584 1.00 97.25 86 VAL A CA 1
ATOM 625 C C . VAL A 1 86 ? 8.445 -7.196 3.369 1.00 97.25 86 VAL A C 1
ATOM 627 O O . VAL A 1 86 ? 9.018 -8.232 3.034 1.00 97.25 86 VAL A O 1
ATOM 630 N N . LEU A 1 87 ? 8.681 -6.017 2.785 1.00 96.00 87 LEU A N 1
ATOM 631 C CA . LEU A 1 87 ? 9.599 -5.845 1.653 1.00 96.00 87 LEU A CA 1
ATOM 632 C C . LEU A 1 87 ? 11.035 -6.253 1.997 1.00 96.00 87 LEU A C 1
ATOM 634 O O . LEU A 1 87 ? 11.708 -6.898 1.198 1.00 96.00 87 LEU A O 1
ATOM 638 N N . LEU A 1 88 ? 11.500 -5.910 3.201 1.00 96.12 88 LEU A N 1
ATOM 639 C CA . LEU A 1 88 ? 12.831 -6.284 3.671 1.00 96.12 88 LEU A CA 1
ATOM 640 C C . LEU A 1 88 ? 12.981 -7.809 3.779 1.00 96.12 88 LEU A C 1
ATOM 642 O O . LEU A 1 88 ? 13.998 -8.369 3.365 1.00 96.12 88 LEU A O 1
ATOM 646 N N . VAL A 1 89 ? 11.968 -8.493 4.319 1.00 95.88 89 VAL A N 1
ATOM 647 C CA . VAL A 1 89 ? 11.959 -9.960 4.413 1.00 95.88 89 VAL A CA 1
ATOM 648 C C . VAL A 1 89 ? 11.930 -10.592 3.021 1.00 95.88 89 VAL A C 1
ATOM 650 O O . VAL A 1 89 ? 12.686 -11.530 2.770 1.00 95.88 89 VAL A O 1
ATOM 653 N N . GLN A 1 90 ? 11.119 -10.063 2.104 1.00 94.69 90 GLN A N 1
ATOM 654 C CA . GLN A 1 90 ? 11.051 -10.528 0.715 1.00 94.69 90 GLN A CA 1
ATOM 655 C C . GLN A 1 90 ? 12.405 -10.420 0.010 1.00 94.69 90 GLN A C 1
ATOM 657 O O . GLN A 1 90 ? 12.883 -11.407 -0.557 1.00 94.69 90 GLN A O 1
ATOM 662 N N . SER A 1 91 ? 13.071 -9.269 0.139 1.00 92.88 91 SER A N 1
ATOM 663 C CA . SER A 1 91 ? 14.360 -9.033 -0.509 1.00 92.88 91 SER A CA 1
ATOM 664 C C . SER A 1 91 ? 15.492 -9.885 0.065 1.00 92.88 91 SER A C 1
ATOM 666 O O . SER A 1 91 ? 16.405 -10.247 -0.674 1.00 92.88 91 SER A O 1
ATOM 668 N N . LEU A 1 92 ? 15.453 -10.200 1.366 1.00 94.12 92 LEU A N 1
ATOM 669 C CA . LEU A 1 92 ? 16.510 -10.958 2.046 1.00 94.12 92 LEU A CA 1
ATOM 670 C C . LEU A 1 92 ? 16.332 -12.477 1.951 1.00 94.12 92 LEU A C 1
ATOM 672 O O . LEU A 1 92 ? 17.318 -13.187 1.770 1.00 94.12 92 LEU A O 1
ATOM 676 N N . PHE A 1 93 ? 15.104 -12.976 2.103 1.00 93.88 93 PHE A N 1
ATOM 677 C CA . PHE A 1 93 ? 14.851 -14.410 2.297 1.00 93.88 93 PHE A CA 1
ATOM 678 C C . PHE A 1 93 ? 14.139 -15.081 1.125 1.00 93.88 93 PHE A C 1
ATOM 680 O O . PHE A 1 93 ? 14.255 -16.294 0.973 1.00 93.88 93 PHE A O 1
ATOM 687 N N . PHE A 1 94 ? 13.424 -14.318 0.296 1.00 90.38 94 PHE A N 1
ATOM 688 C CA . PHE A 1 94 ? 12.612 -14.867 -0.797 1.00 90.38 94 PHE A CA 1
ATOM 689 C C . PHE A 1 94 ? 13.138 -14.487 -2.182 1.00 90.38 94 PHE A C 1
ATOM 691 O O . PHE A 1 94 ? 12.564 -14.901 -3.183 1.00 90.38 94 PHE A O 1
ATOM 698 N N . ALA A 1 95 ? 14.240 -13.727 -2.236 1.00 89.31 95 ALA A N 1
ATOM 699 C CA . ALA A 1 95 ? 14.821 -13.192 -3.466 1.00 89.31 95 ALA A CA 1
ATOM 700 C C . ALA A 1 95 ? 13.800 -12.434 -4.340 1.00 89.31 95 ALA A C 1
ATOM 702 O O . ALA A 1 95 ? 13.977 -12.321 -5.552 1.00 89.31 95 ALA A O 1
ATOM 703 N N . ASP A 1 96 ? 12.757 -11.886 -3.712 1.00 87.81 96 ASP A N 1
ATOM 704 C CA . ASP A 1 96 ? 11.710 -11.115 -4.368 1.00 87.81 96 ASP A CA 1
ATOM 705 C C . ASP A 1 96 ? 11.968 -9.621 -4.143 1.00 87.81 96 ASP A C 1
ATOM 707 O O . ASP A 1 96 ? 12.224 -9.169 -3.025 1.00 87.81 96 ASP A O 1
ATOM 711 N N . GLY A 1 97 ? 11.986 -8.844 -5.223 1.00 81.50 97 GLY A N 1
ATOM 712 C CA . GLY A 1 97 ? 12.139 -7.393 -5.151 1.00 81.50 97 GLY A CA 1
ATOM 713 C C . GLY A 1 97 ? 13.533 -6.838 -4.829 1.00 81.50 97 GLY A C 1
ATOM 714 O O . GLY A 1 97 ? 13.628 -5.619 -4.772 1.00 81.50 97 GLY A O 1
ATOM 715 N N . GLY A 1 98 ? 14.586 -7.659 -4.670 1.00 88.00 98 GLY A N 1
ATOM 716 C CA . GLY A 1 98 ? 16.025 -7.301 -4.666 1.00 88.00 98 GLY A CA 1
ATOM 717 C C . GLY A 1 98 ? 16.511 -6.190 -3.703 1.00 88.00 98 GLY A C 1
ATOM 718 O O . GLY A 1 98 ? 15.952 -5.104 -3.623 1.00 88.00 98 GLY A O 1
ATOM 719 N N . MET A 1 99 ? 17.652 -6.374 -3.024 1.00 90.25 99 MET A N 1
ATOM 720 C CA . MET A 1 99 ? 18.153 -5.373 -2.052 1.00 90.25 99 MET A CA 1
ATOM 721 C C . MET A 1 99 ? 18.441 -3.981 -2.645 1.00 90.25 99 MET A C 1
ATOM 723 O O . MET A 1 99 ? 18.276 -2.976 -1.960 1.00 90.25 99 MET A O 1
ATOM 727 N N . ILE A 1 100 ? 18.852 -3.904 -3.914 1.00 90.94 100 ILE A N 1
ATOM 728 C CA . ILE A 1 100 ? 19.135 -2.625 -4.591 1.00 90.94 100 ILE A CA 1
ATOM 729 C C . ILE A 1 100 ? 17.831 -1.891 -4.947 1.00 90.94 100 ILE A C 1
ATOM 731 O O . ILE A 1 100 ? 17.768 -0.666 -4.883 1.00 90.94 100 ILE A O 1
ATOM 735 N N . SER A 1 101 ? 16.775 -2.634 -5.282 1.00 90.50 101 SER A N 1
ATOM 736 C CA . SER A 1 101 ? 15.442 -2.105 -5.599 1.00 90.50 101 SER A CA 1
ATOM 737 C C . SER A 1 101 ? 14.566 -1.877 -4.365 1.00 90.50 101 SER A C 1
ATOM 739 O O . SER A 1 101 ? 13.521 -1.242 -4.483 1.00 90.50 101 SER A O 1
ATOM 741 N N . LEU A 1 102 ? 15.003 -2.303 -3.175 1.00 93.19 102 LEU A N 1
ATOM 742 C CA . LEU A 1 102 ? 14.264 -2.124 -1.925 1.00 93.19 102 LEU A CA 1
ATOM 743 C C . LEU A 1 102 ? 13.861 -0.658 -1.689 1.00 93.19 102 LEU A C 1
ATOM 745 O O . LEU A 1 102 ? 12.724 -0.394 -1.313 1.00 93.19 102 LEU A O 1
ATOM 749 N N . GLY A 1 103 ? 14.751 0.302 -1.963 1.00 94.25 103 GLY A N 1
ATOM 750 C CA . GLY A 1 103 ? 14.442 1.731 -1.824 1.00 94.25 103 GLY A CA 1
ATOM 751 C C . GLY A 1 103 ? 13.279 2.187 -2.714 1.00 94.25 103 GLY A C 1
ATOM 752 O O . GLY A 1 103 ? 12.354 2.836 -2.229 1.00 94.25 103 GLY A O 1
ATOM 753 N N . ALA A 1 104 ? 13.294 1.788 -3.988 1.00 94.94 104 ALA A N 1
ATOM 754 C CA . ALA A 1 104 ? 12.217 2.059 -4.941 1.00 94.94 104 ALA A CA 1
ATOM 755 C C . ALA A 1 104 ? 10.905 1.384 -4.503 1.00 94.94 104 ALA A C 1
ATOM 757 O O . ALA A 1 104 ? 9.854 2.019 -4.434 1.00 94.94 104 ALA A O 1
ATOM 758 N N . ASN A 1 105 ? 10.969 0.125 -4.063 1.00 94.94 105 ASN A N 1
ATOM 759 C CA . ASN A 1 105 ? 9.796 -0.601 -3.571 1.00 94.94 105 ASN A CA 1
ATOM 760 C C . ASN A 1 105 ? 9.180 0.050 -2.323 1.00 94.94 105 ASN A C 1
ATOM 762 O O . ASN A 1 105 ? 7.957 0.123 -2.205 1.00 94.94 105 ASN A O 1
ATOM 766 N N . ILE A 1 106 ? 9.998 0.584 -1.411 1.00 96.44 106 ILE A N 1
ATOM 767 C CA . ILE A 1 106 ? 9.511 1.325 -0.238 1.00 96.44 106 ILE A CA 1
ATOM 768 C C . ILE A 1 106 ? 8.793 2.612 -0.660 1.00 96.44 106 ILE A C 1
ATOM 770 O O . ILE A 1 106 ? 7.756 2.943 -0.081 1.00 96.44 106 ILE A O 1
ATOM 774 N N . ILE A 1 107 ? 9.295 3.326 -1.670 1.00 97.38 107 ILE A N 1
ATOM 775 C CA . ILE A 1 107 ? 8.623 4.515 -2.215 1.00 97.38 107 ILE A CA 1
ATOM 776 C C . ILE A 1 107 ? 7.279 4.117 -2.841 1.00 97.38 107 ILE A C 1
ATOM 778 O O . ILE A 1 107 ? 6.239 4.681 -2.492 1.00 97.38 107 ILE A O 1
ATOM 782 N N . ASN A 1 108 ? 7.272 3.104 -3.702 1.00 97.12 108 ASN A N 1
ATOM 783 C CA . ASN A 1 108 ? 6.070 2.676 -4.413 1.00 97.12 108 ASN A CA 1
ATOM 784 C C . ASN A 1 108 ? 5.002 2.119 -3.469 1.00 97.12 108 ASN A C 1
ATOM 786 O O . ASN A 1 108 ? 3.847 2.534 -3.503 1.00 97.12 108 ASN A O 1
ATOM 790 N N . MET A 1 109 ? 5.367 1.188 -2.596 1.00 96.88 109 MET A N 1
ATOM 791 C CA . MET A 1 109 ? 4.391 0.434 -1.808 1.00 96.88 109 MET A CA 1
ATOM 792 C C . MET A 1 109 ? 4.208 1.004 -0.403 1.00 96.88 109 MET A C 1
ATOM 794 O O . MET A 1 109 ? 3.090 1.043 0.107 1.00 96.88 109 MET A O 1
ATOM 798 N N . GLY A 1 110 ? 5.282 1.479 0.226 1.00 97.06 110 GLY A N 1
ATOM 799 C CA . GLY A 1 110 ? 5.223 2.086 1.554 1.00 97.06 110 GLY A CA 1
ATOM 800 C C . GLY A 1 110 ? 4.683 3.514 1.501 1.00 97.06 110 GLY A C 1
ATOM 801 O O . GLY A 1 110 ? 3.667 3.826 2.123 1.00 97.06 110 GLY A O 1
ATOM 802 N N . LEU A 1 111 ? 5.336 4.393 0.741 1.00 97.62 111 LEU A N 1
ATOM 803 C CA . LEU A 1 111 ? 4.935 5.798 0.681 1.00 97.62 111 LEU A CA 1
ATOM 804 C C . LEU A 1 111 ? 3.655 5.987 -0.143 1.00 97.62 111 LEU A C 1
ATOM 806 O O . LEU A 1 111 ? 2.664 6.492 0.385 1.00 97.62 111 LEU A O 1
ATOM 810 N N . ILE A 1 112 ? 3.646 5.579 -1.412 1.00 98.25 112 ILE A N 1
ATOM 811 C CA . ILE A 1 112 ? 2.494 5.807 -2.299 1.00 98.25 112 ILE A CA 1
ATOM 812 C C . ILE A 1 112 ? 1.359 4.838 -1.951 1.00 98.25 112 ILE A C 1
ATOM 814 O O . ILE A 1 112 ? 0.244 5.267 -1.633 1.00 98.25 112 ILE A O 1
ATOM 818 N N . GLY A 1 113 ? 1.654 3.539 -1.939 1.00 97.06 113 GLY A N 1
ATOM 819 C CA . GLY A 1 113 ? 0.659 2.488 -1.740 1.00 97.06 113 GLY A CA 1
ATOM 820 C C . GLY A 1 113 ? 0.047 2.424 -0.333 1.00 97.06 113 GLY A C 1
ATOM 821 O O . GLY A 1 113 ? -1.077 1.949 -0.175 1.00 97.06 113 GLY A O 1
ATOM 822 N N . CYS A 1 114 ? 0.719 2.937 0.698 1.00 98.25 114 CYS A N 1
ATOM 823 C CA . CYS A 1 114 ? 0.224 2.863 2.074 1.00 98.25 114 CYS A CA 1
ATOM 824 C C . CYS A 1 114 ? 0.014 4.252 2.691 1.00 98.25 114 CYS A C 1
ATOM 826 O O . CYS A 1 114 ? -1.126 4.616 2.992 1.00 98.25 114 CYS A O 1
ATOM 828 N N . LEU A 1 115 ? 1.071 5.053 2.846 1.00 97.81 115 LEU A N 1
ATOM 829 C CA . LEU A 1 115 ? 0.991 6.322 3.576 1.00 97.81 115 LEU A CA 1
ATOM 830 C C . LEU A 1 115 ? 0.095 7.365 2.887 1.00 97.81 115 LEU A C 1
ATOM 832 O O . LEU A 1 115 ? -0.835 7.881 3.504 1.00 97.81 115 LEU A O 1
ATOM 836 N N . LEU A 1 116 ? 0.354 7.681 1.616 1.00 98.00 116 LEU A N 1
ATOM 837 C CA . LEU A 1 116 ? -0.424 8.681 0.872 1.00 98.00 116 LEU A CA 1
ATOM 838 C C . LEU A 1 116 ? -1.853 8.204 0.617 1.00 98.00 116 LEU A C 1
ATOM 840 O O . LEU A 1 116 ? -2.813 8.959 0.782 1.00 98.00 116 LEU A O 1
ATOM 844 N N . SER A 1 117 ? -1.999 6.925 0.281 1.00 97.94 117 SER A N 1
ATOM 845 C CA . SER A 1 117 ? -3.305 6.325 0.026 1.00 97.94 117 SER A CA 1
ATOM 846 C C . SER A 1 117 ? -4.187 6.288 1.282 1.00 97.94 117 SER A C 1
ATOM 848 O O . SER A 1 117 ? -5.406 6.417 1.175 1.00 97.94 117 SER A O 1
ATOM 850 N N . TYR A 1 118 ? -3.606 6.207 2.485 1.00 98.12 118 TYR A N 1
ATOM 851 C CA . TYR A 1 118 ? -4.360 6.366 3.733 1.00 98.12 118 TYR A CA 1
ATOM 852 C C . TYR A 1 118 ? -5.008 7.750 3.851 1.00 98.12 118 TYR A C 1
ATOM 854 O O . TYR A 1 118 ? -6.183 7.850 4.204 1.00 98.12 118 TYR A O 1
ATOM 862 N N . TYR A 1 119 ? -4.277 8.821 3.533 1.00 98.06 119 TYR A N 1
ATOM 863 C CA . TYR A 1 119 ? -4.840 10.173 3.576 1.00 98.06 119 TYR A CA 1
ATOM 864 C C . TYR A 1 119 ? -5.903 10.382 2.495 1.00 98.06 119 TYR A C 1
ATOM 866 O O . TYR A 1 119 ? -6.906 11.053 2.746 1.00 98.06 119 TYR A O 1
ATOM 874 N N . LEU A 1 120 ? -5.743 9.744 1.330 1.00 98.12 120 LEU A N 1
ATOM 875 C CA . LEU A 1 120 ? -6.804 9.675 0.325 1.00 98.12 120 LEU A CA 1
ATOM 876 C C . LEU A 1 120 ? -8.052 8.971 0.881 1.00 98.12 120 LEU A C 1
ATOM 878 O O . LEU A 1 120 ? -9.155 9.501 0.751 1.00 98.12 120 LEU A O 1
ATOM 882 N N . TYR A 1 121 ? -7.894 7.823 1.546 1.00 98.19 121 TYR A N 1
ATOM 883 C CA . TYR A 1 121 ? -8.994 7.143 2.238 1.00 98.19 121 TYR A CA 1
ATOM 884 C C . TYR A 1 121 ? -9.669 8.060 3.265 1.00 98.19 121 TYR A C 1
ATOM 886 O O . TYR A 1 121 ? -10.896 8.149 3.285 1.00 98.19 121 TYR A O 1
ATOM 894 N N . GLU A 1 122 ? -8.899 8.755 4.103 1.00 97.56 122 GLU A N 1
ATOM 895 C CA . GLU A 1 122 ? -9.450 9.623 5.144 1.00 97.56 122 GLU A CA 1
ATOM 896 C C . GLU A 1 122 ? -10.267 10.772 4.538 1.00 97.56 122 GLU A C 1
ATOM 898 O O . GLU A 1 122 ? -11.3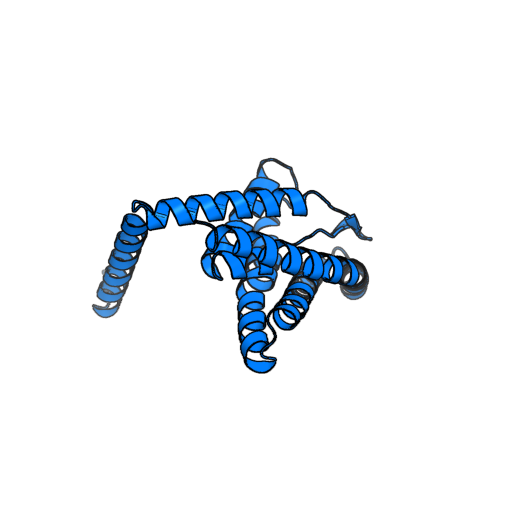86 11.048 4.986 1.00 97.56 122 GLU A O 1
ATOM 903 N N . TYR A 1 123 ? -9.741 11.398 3.483 1.00 98.12 123 TYR A N 1
ATOM 904 C CA . TYR A 1 123 ? -10.433 12.435 2.725 1.00 98.12 123 TYR A CA 1
ATOM 905 C C . TYR A 1 123 ? -11.737 11.913 2.104 1.00 98.12 123 TYR A C 1
ATOM 907 O O . TYR A 1 123 ? -12.805 12.488 2.327 1.00 98.12 123 TYR A O 1
ATOM 915 N N . LEU A 1 124 ? -11.681 10.785 1.392 1.00 97.44 124 LEU A N 1
ATOM 916 C CA . LEU A 1 124 ? -12.849 10.184 0.745 1.00 97.44 124 LEU A CA 1
ATOM 917 C C . LEU A 1 124 ? -13.893 9.709 1.754 1.00 97.44 124 LEU A C 1
ATOM 919 O O . LEU A 1 124 ? -15.088 9.845 1.508 1.00 97.44 124 LEU A O 1
ATOM 923 N N . ASN A 1 125 ? -13.473 9.183 2.903 1.00 96.88 125 ASN A N 1
ATOM 924 C CA . ASN A 1 125 ? -14.392 8.735 3.943 1.00 96.88 125 ASN A CA 1
ATOM 925 C C . ASN A 1 125 ? -15.159 9.917 4.555 1.00 96.88 125 ASN A C 1
ATOM 927 O O . ASN A 1 125 ? -16.356 9.797 4.818 1.00 96.88 125 ASN A O 1
ATOM 931 N N . LYS A 1 126 ? -14.500 11.072 4.721 1.00 96.19 126 LYS A N 1
ATOM 932 C CA . LYS A 1 126 ? -15.155 12.317 5.154 1.00 96.19 126 LYS A CA 1
ATOM 933 C C . LYS A 1 126 ? -16.111 12.859 4.087 1.00 96.19 126 LYS A C 1
ATOM 935 O O . LYS A 1 126 ? -17.217 13.273 4.428 1.00 96.19 126 LYS A O 1
ATOM 940 N N . LEU A 1 127 ? -15.702 12.830 2.817 1.00 97.50 127 LEU A N 1
ATOM 941 C CA . LEU A 1 127 ? -16.477 13.365 1.695 1.00 97.50 127 LEU A CA 1
ATOM 942 C C . LEU A 1 127 ? -17.711 12.511 1.364 1.00 97.50 127 LEU A C 1
ATOM 944 O O . LEU A 1 127 ? -18.822 13.026 1.282 1.00 97.50 127 LEU A O 1
ATOM 948 N N . LEU A 1 128 ? -17.521 11.204 1.188 1.00 96.44 128 LEU A N 1
ATOM 949 C CA . LEU A 1 128 ? -18.555 10.274 0.725 1.00 96.44 128 LEU A CA 1
ATOM 950 C C . LEU A 1 128 ? -19.436 9.748 1.859 1.00 96.44 128 LEU A C 1
ATOM 952 O O . LEU A 1 128 ? -20.505 9.202 1.597 1.00 96.44 128 LEU A O 1
ATOM 956 N N . ARG A 1 129 ? -18.966 9.841 3.113 1.00 94.94 129 ARG A N 1
ATOM 957 C CA . ARG A 1 129 ? -19.616 9.268 4.306 1.00 94.94 129 ARG A CA 1
ATOM 958 C C . ARG A 1 129 ? -19.943 7.774 4.167 1.00 94.94 129 ARG A C 1
ATOM 960 O O . ARG A 1 129 ? -20.833 7.256 4.835 1.00 94.94 129 ARG A O 1
ATOM 967 N N . ASN A 1 130 ? -19.203 7.067 3.314 1.00 95.88 130 ASN A N 1
ATOM 968 C CA . ASN A 1 130 ? -19.339 5.635 3.089 1.00 95.88 130 ASN A CA 1
ATOM 969 C C . ASN A 1 130 ? -17.962 4.974 3.148 1.00 95.88 130 ASN A C 1
ATOM 971 O O . ASN A 1 130 ? -17.170 5.063 2.206 1.00 95.88 130 ASN A O 1
ATOM 975 N N . LYS A 1 131 ? -17.703 4.268 4.255 1.00 95.19 131 LYS A N 1
ATOM 976 C CA . LYS A 1 131 ? -16.410 3.629 4.509 1.00 95.19 131 LYS A CA 1
ATOM 977 C C . LYS A 1 131 ? -16.031 2.619 3.427 1.00 95.19 131 LYS A C 1
ATOM 979 O O . LYS A 1 131 ? -14.874 2.584 3.027 1.00 95.19 131 LYS A O 1
ATOM 984 N N . ASN A 1 132 ? -16.975 1.809 2.947 1.00 96.88 132 ASN A N 1
ATOM 985 C CA . ASN A 1 132 ? -16.666 0.762 1.970 1.00 96.88 132 ASN A CA 1
ATOM 986 C C . ASN A 1 132 ? -16.265 1.370 0.623 1.00 96.88 132 ASN A C 1
ATOM 988 O O . ASN A 1 132 ? -15.282 0.934 0.038 1.00 96.88 132 ASN A O 1
ATOM 992 N N . ILE A 1 133 ? -16.976 2.407 0.166 1.00 97.88 133 ILE A N 1
ATOM 993 C CA . ILE A 1 133 ? -16.640 3.100 -1.087 1.00 97.88 133 ILE A CA 1
ATOM 994 C C . ILE A 1 133 ? -15.300 3.835 -0.948 1.00 97.88 133 ILE A C 1
ATOM 996 O O . ILE A 1 133 ? -14.455 3.739 -1.834 1.00 97.88 133 ILE A O 1
ATOM 1000 N N . ALA A 1 134 ? -15.067 4.515 0.179 1.00 98.19 134 ALA A N 1
ATOM 1001 C CA . ALA A 1 134 ? -13.801 5.201 0.432 1.00 98.19 134 ALA A CA 1
ATOM 1002 C C . ALA A 1 134 ? -12.607 4.233 0.447 1.00 98.19 134 ALA A C 1
ATOM 1004 O O . ALA A 1 134 ? -11.587 4.511 -0.178 1.00 98.19 134 ALA A O 1
ATOM 1005 N N . VAL A 1 135 ? -12.746 3.081 1.115 1.00 98.12 135 VAL A N 1
ATOM 1006 C CA . VAL A 1 135 ? -11.732 2.014 1.103 1.00 98.12 135 VAL A CA 1
ATOM 1007 C C . VAL A 1 135 ? -11.537 1.471 -0.306 1.00 98.12 135 VAL A C 1
ATOM 1009 O O . VAL A 1 135 ? -10.394 1.298 -0.712 1.00 98.12 135 VAL A O 1
ATOM 1012 N N . PHE A 1 136 ? -12.618 1.230 -1.055 1.00 98.56 136 PHE A N 1
ATOM 1013 C CA . PHE A 1 136 ? -12.526 0.689 -2.408 1.00 98.56 136 PHE A CA 1
ATOM 1014 C C . PHE A 1 136 ? -11.682 1.588 -3.314 1.00 98.56 136 PHE A C 1
ATOM 1016 O O . PHE A 1 136 ? -10.705 1.140 -3.909 1.00 98.56 136 PHE A O 1
ATOM 1023 N N . ILE A 1 137 ? -12.040 2.873 -3.376 1.00 98.56 137 ILE A N 1
ATOM 1024 C CA . ILE A 1 137 ? -11.367 3.852 -4.232 1.00 98.56 137 ILE A CA 1
ATOM 1025 C C . ILE A 1 137 ? -9.914 4.032 -3.789 1.00 98.56 137 ILE A C 1
ATOM 1027 O O . ILE A 1 137 ? -9.020 4.035 -4.631 1.00 98.56 137 ILE A O 1
ATOM 1031 N N . ALA A 1 138 ? -9.658 4.146 -2.483 1.00 98.38 138 ALA A N 1
ATOM 1032 C CA . ALA A 1 138 ? -8.304 4.331 -1.975 1.00 98.38 138 ALA A CA 1
ATOM 1033 C C . ALA A 1 138 ? -7.412 3.099 -2.196 1.00 98.38 138 ALA A C 1
ATOM 1035 O O . ALA A 1 138 ? -6.240 3.257 -2.523 1.00 98.38 138 ALA A O 1
ATOM 1036 N N . ALA A 1 139 ? -7.946 1.881 -2.049 1.00 98.19 139 ALA A N 1
ATOM 1037 C CA . ALA A 1 139 ? -7.201 0.643 -2.292 1.00 98.19 139 ALA A CA 1
ATOM 1038 C C . ALA A 1 139 ? -6.881 0.471 -3.779 1.00 98.19 139 ALA A C 1
ATOM 1040 O O . ALA A 1 139 ? -5.749 0.164 -4.138 1.00 98.19 139 ALA A O 1
ATOM 1041 N N . TRP A 1 140 ? -7.842 0.761 -4.655 1.00 98.50 140 TRP A N 1
ATOM 1042 C CA . TRP A 1 140 ? -7.602 0.735 -6.093 1.00 98.50 140 TRP A CA 1
ATOM 1043 C C . TRP A 1 140 ? -6.573 1.796 -6.522 1.00 98.50 140 TRP A C 1
ATOM 1045 O O . TRP A 1 140 ? -5.619 1.490 -7.238 1.00 98.50 140 TRP A O 1
ATOM 1055 N N . ALA A 1 141 ? -6.716 3.032 -6.031 1.00 98.31 141 ALA A N 1
ATOM 1056 C CA . ALA A 1 141 ? -5.787 4.124 -6.317 1.00 98.31 141 ALA A CA 1
ATOM 1057 C C . ALA A 1 141 ? -4.381 3.870 -5.754 1.00 98.31 141 ALA A C 1
ATOM 1059 O O . ALA A 1 141 ? -3.402 4.268 -6.378 1.00 98.31 141 ALA A O 1
ATOM 1060 N N . SER A 1 142 ? -4.276 3.184 -4.614 1.00 98.12 142 SER A N 1
ATOM 1061 C CA . SER A 1 142 ? -3.008 2.731 -4.035 1.00 98.12 142 SER A CA 1
ATOM 1062 C C . SER A 1 142 ? -2.236 1.835 -5.001 1.00 98.12 142 SER A C 1
ATOM 1064 O O . SER A 1 142 ? -1.091 2.138 -5.342 1.00 98.12 142 SER A O 1
ATOM 1066 N N . VAL A 1 143 ? -2.887 0.781 -5.499 1.00 97.62 143 VAL A N 1
ATOM 1067 C CA . VAL A 1 143 ? -2.281 -0.187 -6.423 1.00 97.62 143 VAL A CA 1
ATOM 1068 C C . VAL A 1 143 ? -1.890 0.487 -7.739 1.00 97.62 143 VAL A C 1
ATOM 1070 O O . VAL A 1 143 ? -0.767 0.319 -8.214 1.00 97.62 143 VAL A O 1
ATOM 1073 N N . ILE A 1 144 ? -2.778 1.312 -8.300 1.00 98.06 144 ILE A N 1
ATOM 1074 C CA . ILE A 1 144 ? -2.507 2.068 -9.530 1.00 98.06 144 ILE A CA 1
ATOM 1075 C C . ILE A 1 144 ? -1.372 3.077 -9.347 1.00 98.06 144 ILE A C 1
ATOM 1077 O O . ILE A 1 144 ? -0.494 3.166 -10.203 1.00 98.06 144 ILE A O 1
ATOM 1081 N N . GLY A 1 145 ? -1.364 3.826 -8.245 1.00 98.06 145 GLY A N 1
ATOM 1082 C CA . GLY A 1 145 ? -0.340 4.826 -7.961 1.00 98.06 145 GLY A CA 1
ATOM 1083 C C . GLY A 1 145 ? 1.041 4.200 -7.787 1.00 98.06 145 GLY A C 1
ATOM 1084 O O . GLY A 1 145 ? 2.011 4.691 -8.364 1.00 98.06 145 GLY A O 1
ATOM 1085 N N . ALA A 1 146 ? 1.123 3.089 -7.053 1.00 97.50 146 ALA A N 1
ATOM 1086 C CA . ALA A 1 146 ? 2.363 2.338 -6.879 1.00 97.50 146 ALA A CA 1
ATOM 1087 C C . ALA A 1 146 ? 2.866 1.746 -8.207 1.00 97.50 146 ALA A C 1
ATOM 1089 O O . ALA A 1 146 ? 4.043 1.885 -8.540 1.00 97.50 146 ALA A O 1
ATOM 1090 N N . ALA A 1 147 ? 1.973 1.145 -8.999 1.00 96.19 147 ALA A N 1
ATOM 1091 C CA . ALA A 1 147 ? 2.310 0.591 -10.309 1.00 96.19 147 ALA A CA 1
ATOM 1092 C C . ALA A 1 147 ? 2.766 1.673 -11.298 1.00 96.19 147 ALA A C 1
ATOM 1094 O O . ALA A 1 147 ? 3.702 1.457 -12.071 1.00 96.19 147 ALA A O 1
ATOM 1095 N N . PHE A 1 148 ? 2.133 2.848 -11.261 1.00 96.88 148 PHE A N 1
ATOM 1096 C CA . PHE A 1 148 ? 2.534 3.992 -12.070 1.00 96.88 148 PHE A CA 1
ATOM 1097 C C . PHE A 1 148 ? 3.944 4.457 -11.706 1.00 96.88 148 PHE A C 1
ATOM 1099 O O . PHE A 1 148 ? 4.789 4.557 -12.595 1.00 96.88 148 PHE A O 1
ATOM 1106 N N . ALA A 1 149 ? 4.216 4.678 -10.419 1.00 97.19 149 ALA A N 1
ATOM 1107 C CA . ALA A 1 149 ? 5.529 5.107 -9.947 1.00 97.19 149 ALA A CA 1
ATOM 1108 C C . ALA A 1 149 ? 6.628 4.095 -10.306 1.00 97.19 149 ALA A C 1
ATOM 1110 O O . ALA A 1 149 ? 7.613 4.475 -10.938 1.00 97.19 149 ALA A O 1
ATOM 1111 N N . CYS A 1 150 ? 6.387 2.802 -10.072 1.00 94.81 150 CYS A N 1
ATOM 1112 C CA . CYS A 1 150 ? 7.286 1.730 -10.503 1.00 94.81 150 CYS A CA 1
ATOM 1113 C C . CYS A 1 150 ? 7.539 1.763 -12.022 1.00 94.81 150 CYS A C 1
ATOM 1115 O O . CYS A 1 150 ? 8.677 1.659 -12.479 1.00 94.81 150 CYS A O 1
ATOM 1117 N N . SER A 1 151 ? 6.494 1.974 -12.831 1.00 94.88 151 SER A N 1
ATOM 1118 C CA . SER A 1 151 ? 6.650 2.056 -14.288 1.00 94.88 151 SER A CA 1
ATOM 1119 C C . SER A 1 151 ? 7.509 3.247 -14.731 1.00 94.88 151 SER A C 1
ATOM 1121 O O . SER A 1 151 ? 8.272 3.125 -15.691 1.00 94.88 151 SER A O 1
ATOM 1123 N N . LEU A 1 152 ? 7.435 4.376 -14.016 1.00 95.19 152 LEU A N 1
ATOM 1124 C CA . LEU A 1 152 ? 8.292 5.532 -14.270 1.00 95.19 152 LEU A CA 1
ATOM 1125 C C . LEU A 1 152 ? 9.741 5.231 -13.896 1.00 95.19 152 LEU A C 1
ATOM 1127 O O . LEU A 1 152 ? 10.627 5.514 -14.693 1.00 95.19 152 LEU A O 1
ATOM 1131 N N . GLU A 1 153 ? 9.995 4.618 -12.742 1.00 94.56 153 GLU A N 1
ATOM 1132 C CA . GLU A 1 153 ? 11.347 4.232 -12.313 1.00 94.56 153 GLU A CA 1
ATOM 1133 C C . GLU A 1 153 ? 12.002 3.266 -13.309 1.00 94.56 153 GLU A C 1
ATOM 1135 O O . GLU A 1 153 ? 13.144 3.470 -13.733 1.00 94.56 153 GLU A O 1
ATOM 1140 N N . VAL A 1 154 ? 11.257 2.248 -13.752 1.00 92.00 154 VAL A N 1
ATOM 1141 C CA . VAL A 1 154 ? 11.721 1.291 -14.764 1.00 92.00 154 VAL A CA 1
ATOM 1142 C C . VAL A 1 154 ? 11.970 1.989 -16.098 1.00 92.00 154 VAL A C 1
ATOM 1144 O O . VAL A 1 154 ? 13.009 1.764 -16.721 1.00 92.00 154 VAL A O 1
ATOM 1147 N N . GLY A 1 155 ? 11.061 2.857 -16.537 1.00 92.50 155 GLY A N 1
ATOM 1148 C CA . GLY A 1 155 ? 11.218 3.573 -17.798 1.00 92.50 155 GLY A CA 1
ATOM 1149 C C . GLY A 1 155 ? 12.381 4.572 -17.792 1.00 92.50 155 GLY A C 1
ATOM 1150 O O . GLY A 1 155 ? 13.144 4.643 -18.756 1.00 92.50 155 GLY A O 1
ATOM 1151 N N . LEU A 1 156 ? 12.575 5.288 -16.683 1.00 93.25 156 LEU A N 1
ATOM 1152 C CA . LEU A 1 156 ? 13.682 6.230 -16.480 1.00 93.25 156 LEU A CA 1
ATOM 1153 C C . LEU A 1 156 ? 15.039 5.529 -16.340 1.00 93.25 156 LEU A C 1
ATOM 1155 O O . LEU A 1 156 ? 16.067 6.152 -16.590 1.00 93.25 156 LEU A O 1
ATOM 1159 N N . SER A 1 157 ? 15.061 4.233 -16.015 1.00 91.12 157 SER A N 1
ATOM 1160 C CA . SER A 1 157 ? 16.297 3.438 -16.035 1.00 91.12 157 SER A CA 1
ATOM 1161 C C . SER A 1 157 ? 16.871 3.222 -17.445 1.00 91.12 157 SER A C 1
ATOM 1163 O O . SER A 1 157 ? 17.990 2.730 -17.580 1.00 91.12 157 SER A O 1
ATOM 1165 N N . GLY A 1 158 ? 16.107 3.538 -18.500 1.00 89.88 158 GLY A N 1
ATOM 1166 C CA . GLY A 1 158 ? 16.511 3.368 -19.898 1.00 89.88 158 GLY A CA 1
ATOM 1167 C C . GLY A 1 158 ? 16.416 1.932 -20.423 1.00 89.88 158 GLY A C 1
ATOM 1168 O O . GLY A 1 158 ? 16.708 1.695 -21.592 1.00 89.88 158 GLY A O 1
ATOM 1169 N N . LYS A 1 159 ? 15.990 0.967 -19.595 1.00 86.62 159 LYS A N 1
ATOM 1170 C CA . LYS A 1 159 ? 15.880 -0.449 -19.987 1.00 86.62 159 LYS A CA 1
ATOM 1171 C C . LYS A 1 159 ? 14.669 -0.747 -20.871 1.00 86.62 159 LYS A C 1
ATOM 1173 O O . LYS A 1 159 ? 14.749 -1.604 -21.745 1.00 86.62 159 LYS A O 1
ATOM 1178 N N . ILE A 1 160 ? 13.540 -0.089 -20.610 1.00 90.44 160 ILE A N 1
ATOM 1179 C CA . ILE A 1 160 ? 12.252 -0.343 -21.271 1.00 90.44 160 ILE A CA 1
ATOM 1180 C C . ILE A 1 160 ? 11.599 1.009 -21.585 1.00 90.44 160 ILE A C 1
ATOM 1182 O O . ILE A 1 160 ? 11.616 1.888 -20.725 1.00 90.44 160 ILE A O 1
ATOM 1186 N N . PRO A 1 161 ? 10.988 1.214 -22.768 1.00 93.44 161 PRO A N 1
ATOM 1187 C CA . PRO A 1 161 ? 10.278 2.456 -23.063 1.00 93.44 161 PRO A CA 1
ATOM 1188 C C . PRO A 1 161 ? 9.163 2.733 -22.046 1.00 93.44 161 PRO A C 1
ATOM 1190 O O . PRO A 1 161 ? 8.284 1.887 -21.857 1.00 93.44 161 PRO A O 1
ATOM 1193 N N . VAL A 1 162 ? 9.155 3.936 -21.452 1.00 93.19 162 VAL A N 1
ATOM 1194 C CA . VAL A 1 162 ? 8.201 4.356 -20.399 1.00 93.19 162 VAL A CA 1
ATOM 1195 C C . VAL A 1 162 ? 6.757 4.024 -20.784 1.00 93.19 162 VAL A C 1
ATOM 1197 O O . VAL A 1 162 ? 6.057 3.336 -20.052 1.00 93.19 162 VAL A O 1
ATOM 1200 N N . LEU A 1 163 ? 6.318 4.426 -21.983 1.00 93.81 163 LEU A N 1
ATOM 1201 C CA . LEU A 1 163 ? 4.940 4.197 -22.427 1.00 93.81 163 LEU A CA 1
ATOM 1202 C C . LEU A 1 163 ? 4.578 2.704 -22.512 1.00 93.81 163 LEU A C 1
ATOM 1204 O O . LEU A 1 163 ? 3.428 2.337 -22.277 1.00 93.81 163 LEU A O 1
ATOM 1208 N N . SER A 1 164 ? 5.5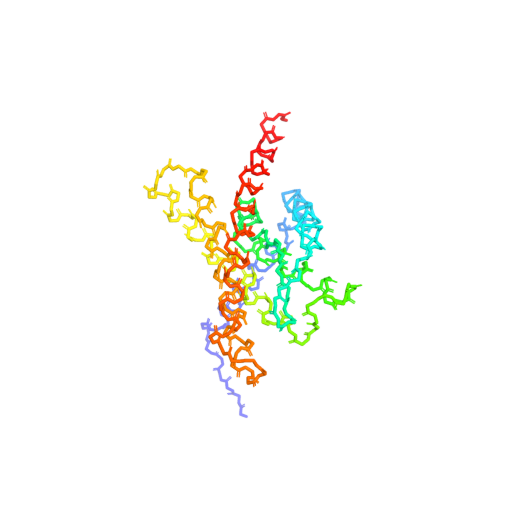47 1.852 -22.850 1.00 92.88 164 SER A N 1
ATOM 1209 C CA . SER A 1 164 ? 5.354 0.406 -22.957 1.00 92.88 164 SER A CA 1
ATOM 1210 C C . SER A 1 164 ? 5.158 -0.218 -21.573 1.00 92.88 164 SER A C 1
ATOM 1212 O O . SER A 1 164 ? 4.157 -0.897 -21.334 1.00 92.88 164 SER A O 1
ATOM 1214 N N . VAL A 1 165 ? 6.073 0.060 -20.635 1.00 93.69 165 VAL A N 1
ATOM 1215 C CA . VAL A 1 165 ? 5.984 -0.472 -19.264 1.00 93.69 165 VAL A CA 1
ATOM 1216 C C . VAL A 1 165 ? 4.784 0.097 -18.510 1.00 93.69 165 VAL A C 1
ATOM 1218 O O . VAL A 1 165 ? 4.086 -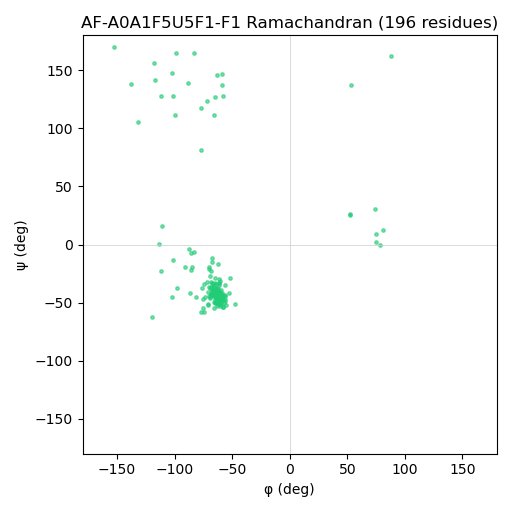0.658 -17.842 1.00 93.69 165 VAL A O 1
ATOM 1221 N N . THR A 1 166 ? 4.462 1.384 -18.666 1.00 94.12 166 THR A N 1
ATOM 1222 C CA . THR A 1 166 ? 3.290 1.988 -18.017 1.00 94.12 166 THR A CA 1
ATOM 1223 C C . THR A 1 166 ? 1.989 1.349 -18.496 1.00 94.12 166 THR A C 1
ATOM 1225 O O . THR A 1 166 ? 1.151 1.006 -17.666 1.00 94.12 166 THR A O 1
ATOM 1228 N N . LYS A 1 167 ? 1.812 1.118 -19.806 1.00 94.44 167 LYS A N 1
ATOM 1229 C CA . LYS A 1 167 ? 0.609 0.435 -20.322 1.00 94.44 167 LYS A CA 1
ATOM 1230 C C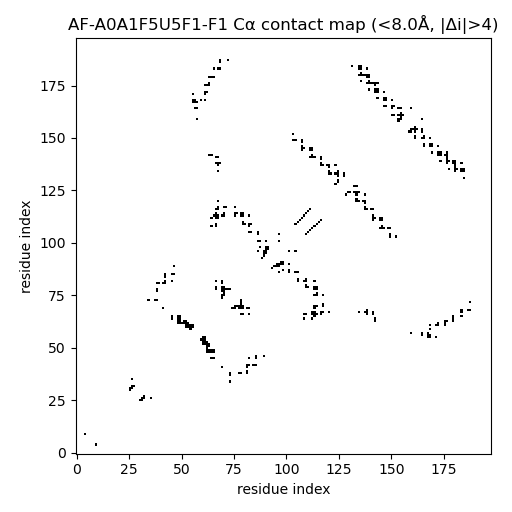 . LYS A 1 167 ? 0.472 -0.981 -19.763 1.00 94.44 167 LYS A C 1
ATOM 1232 O O . LYS A 1 167 ? -0.613 -1.355 -19.326 1.00 94.44 167 LYS A O 1
ATOM 1237 N N . ALA A 1 168 ? 1.568 -1.738 -19.753 1.00 92.50 168 ALA A N 1
ATOM 1238 C CA . ALA A 1 168 ? 1.601 -3.090 -19.206 1.00 92.50 168 ALA A CA 1
ATOM 1239 C C . ALA A 1 168 ? 1.261 -3.118 -17.708 1.00 92.50 168 ALA A C 1
ATOM 1241 O O . ALA A 1 168 ? 0.362 -3.845 -17.283 1.00 92.50 168 ALA A O 1
ATOM 1242 N N . MET A 1 169 ? 1.949 -2.286 -16.922 1.00 94.25 169 MET A N 1
ATOM 1243 C CA . MET A 1 169 ? 1.783 -2.212 -15.474 1.00 94.25 169 MET A CA 1
ATOM 1244 C C . MET A 1 169 ? 0.373 -1.767 -15.105 1.00 94.25 169 MET A C 1
ATOM 1246 O O . MET A 1 169 ? -0.304 -2.484 -14.375 1.00 94.25 169 MET A O 1
ATOM 1250 N N . LEU A 1 170 ? -0.107 -0.642 -15.642 1.00 95.44 170 LEU A N 1
ATOM 1251 C CA . LEU A 1 170 ? -1.430 -0.121 -15.293 1.00 95.44 170 LEU A CA 1
ATOM 1252 C C . LEU A 1 170 ? -2.567 -1.039 -15.746 1.00 95.44 170 LEU A C 1
ATOM 1254 O O . LEU A 1 170 ? -3.554 -1.160 -15.026 1.00 95.44 170 LEU A O 1
ATOM 1258 N N . GLY A 1 171 ? -2.429 -1.711 -16.893 1.00 93.31 171 GLY A N 1
ATOM 1259 C CA . GLY A 1 171 ? -3.443 -2.644 -17.385 1.00 93.31 171 GLY A CA 1
ATOM 1260 C C . GLY A 1 171 ? -3.686 -3.800 -16.415 1.00 93.31 171 GLY A C 1
ATOM 1261 O O . GLY A 1 171 ? -4.818 -4.022 -15.985 1.00 93.31 171 GLY A O 1
ATOM 1262 N N . VAL A 1 172 ? -2.620 -4.500 -16.015 1.00 92.69 172 VAL A N 1
ATOM 1263 C CA . VAL A 1 172 ? -2.732 -5.625 -15.071 1.00 92.69 172 VAL A CA 1
ATOM 1264 C C . VAL A 1 172 ? -3.120 -5.132 -13.672 1.00 92.69 172 VAL A C 1
ATOM 1266 O O . VAL A 1 172 ? -4.017 -5.693 -13.038 1.00 92.69 172 VAL A O 1
ATOM 1269 N N 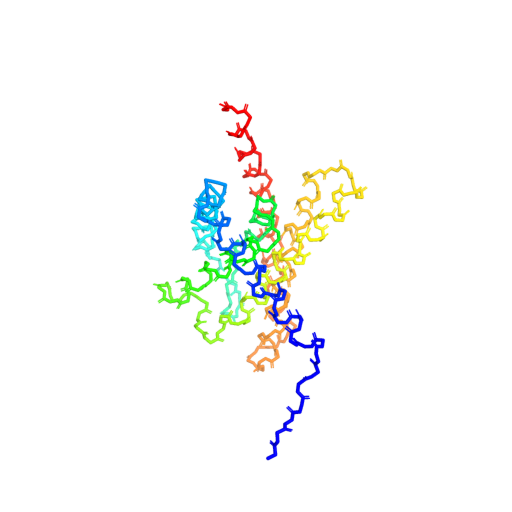. HIS A 1 173 ? -2.511 -4.039 -13.206 1.00 95.69 173 HIS A N 1
ATOM 1270 C CA . HIS A 1 173 ? -2.749 -3.511 -11.863 1.00 95.69 173 HIS A CA 1
ATOM 1271 C C . HIS A 1 173 ? -4.139 -2.892 -11.685 1.00 95.69 173 HIS A C 1
ATOM 1273 O O . HIS A 1 173 ? -4.633 -2.846 -10.562 1.00 95.69 173 HIS A O 1
ATOM 1279 N N . ALA A 1 174 ? -4.826 -2.493 -12.759 1.00 96.19 174 ALA A N 1
ATOM 1280 C CA . ALA A 1 174 ? -6.227 -2.085 -12.677 1.00 96.19 174 ALA A CA 1
ATOM 1281 C C . ALA A 1 174 ? -7.140 -3.235 -12.233 1.00 96.19 174 ALA A C 1
ATOM 1283 O O . ALA A 1 174 ? -8.051 -3.008 -11.435 1.00 96.19 174 ALA A O 1
ATOM 1284 N N . ILE A 1 175 ? -6.879 -4.459 -12.705 1.00 95.31 175 ILE A N 1
ATOM 1285 C CA . ILE A 1 175 ? -7.642 -5.659 -12.334 1.00 95.31 175 ILE A CA 1
ATOM 1286 C C . ILE A 1 175 ? -7.250 -6.111 -10.924 1.00 95.31 175 ILE A C 1
ATOM 1288 O O . ILE A 1 175 ? -8.126 -6.335 -10.084 1.00 95.31 175 ILE A O 1
ATOM 1292 N N . ILE A 1 176 ? -5.943 -6.176 -10.643 1.00 94.44 176 ILE A N 1
ATOM 1293 C CA . ILE A 1 176 ? -5.425 -6.507 -9.305 1.00 94.44 176 ILE A CA 1
ATOM 1294 C C . ILE A 1 176 ? -5.983 -5.532 -8.264 1.00 94.44 176 ILE A C 1
ATOM 1296 O O . ILE A 1 176 ? -6.463 -5.966 -7.222 1.00 94.44 176 ILE A O 1
ATOM 1300 N N . GLY A 1 177 ? -6.010 -4.232 -8.563 1.00 96.69 177 GLY A N 1
ATOM 1301 C CA . GLY A 1 177 ? -6.523 -3.203 -7.662 1.00 96.69 177 GLY A CA 1
ATOM 1302 C C . GLY A 1 177 ? -7.999 -3.386 -7.311 1.00 96.69 177 GLY A C 1
ATOM 1303 O O . GLY A 1 177 ? -8.395 -3.118 -6.178 1.00 96.69 177 GLY A O 1
ATOM 1304 N N . VAL A 1 178 ? -8.826 -3.876 -8.244 1.00 97.69 178 VAL A N 1
ATOM 1305 C CA . VAL A 1 178 ? -10.240 -4.183 -7.958 1.00 97.69 178 VAL A CA 1
ATOM 1306 C C . VAL A 1 178 ? -10.340 -5.381 -7.016 1.00 97.69 178 VAL A C 1
ATOM 1308 O O . VAL A 1 178 ? -11.073 -5.322 -6.026 1.00 97.69 178 VAL A O 1
ATOM 1311 N N . ALA A 1 179 ? -9.583 -6.447 -7.288 1.00 95.69 179 ALA A N 1
ATOM 1312 C CA . ALA A 1 179 ? -9.542 -7.618 -6.417 1.00 95.69 179 ALA A CA 1
ATOM 1313 C C . ALA A 1 179 ? -9.055 -7.244 -5.006 1.00 95.69 179 ALA A C 1
ATOM 1315 O O . ALA A 1 179 ? -9.683 -7.606 -4.011 1.00 95.69 179 ALA A O 1
ATOM 1316 N N . GLU A 1 180 ? -7.994 -6.444 -4.914 1.00 95.94 180 GLU A N 1
ATOM 1317 C CA . GLU A 1 180 ? -7.440 -5.964 -3.652 1.00 95.94 180 GLU A CA 1
ATOM 1318 C C . GLU A 1 180 ? -8.424 -5.102 -2.867 1.00 95.94 180 GLU A C 1
ATOM 1320 O O . GLU A 1 180 ? -8.556 -5.269 -1.653 1.00 95.94 180 GLU A O 1
ATOM 1325 N N . ALA A 1 181 ? -9.147 -4.205 -3.536 1.00 97.75 181 ALA A N 1
ATOM 1326 C CA . ALA A 1 181 ? -10.164 -3.380 -2.903 1.00 97.75 181 ALA A CA 1
ATOM 1327 C C . ALA A 1 181 ? -11.275 -4.233 -2.265 1.00 97.75 181 ALA A C 1
ATOM 1329 O O . ALA A 1 181 ? -11.672 -3.989 -1.121 1.00 97.75 181 ALA A O 1
ATOM 1330 N N . ILE A 1 182 ? -11.734 -5.275 -2.966 1.00 97.50 182 ILE A N 1
ATOM 1331 C CA . ILE A 1 182 ? -12.745 -6.218 -2.462 1.00 97.50 182 ILE A CA 1
ATOM 1332 C C . ILE A 1 182 ? -12.202 -7.003 -1.262 1.00 97.50 182 ILE A C 1
ATOM 1334 O O . ILE A 1 182 ? -12.852 -7.046 -0.211 1.00 97.50 182 ILE A O 1
ATOM 1338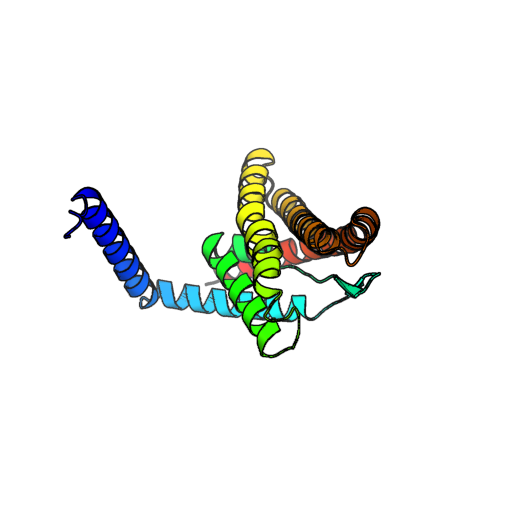 N N . ILE A 1 183 ? -11.001 -7.573 -1.391 1.00 95.25 183 ILE A N 1
ATOM 1339 C CA . ILE A 1 183 ? -10.332 -8.324 -0.319 1.00 95.25 183 ILE A CA 1
ATOM 1340 C C . ILE A 1 183 ? -10.135 -7.429 0.909 1.00 95.25 183 ILE A C 1
ATOM 1342 O O . ILE A 1 183 ? -10.444 -7.834 2.027 1.00 95.25 183 ILE A O 1
ATOM 1346 N N . THR A 1 184 ? -9.702 -6.184 0.713 1.00 96.31 184 THR A N 1
ATOM 1347 C CA . THR A 1 184 ? -9.483 -5.220 1.797 1.00 96.31 184 THR A CA 1
ATOM 1348 C C . THR A 1 184 ? -10.775 -4.938 2.559 1.00 96.31 184 THR A C 1
ATOM 1350 O O . THR A 1 184 ? -10.784 -4.986 3.789 1.00 96.31 184 THR A O 1
ATOM 1353 N N . ILE A 1 185 ? -11.891 -4.693 1.867 1.00 96.88 185 ILE A N 1
ATOM 1354 C CA . ILE A 1 185 ? -13.192 -4.479 2.522 1.00 96.88 185 ILE A CA 1
ATOM 1355 C C . ILE A 1 185 ? -13.611 -5.716 3.320 1.00 96.88 185 ILE A C 1
ATOM 1357 O O . ILE A 1 185 ? -14.078 -5.585 4.455 1.00 96.88 185 ILE A O 1
ATOM 1361 N N . PHE A 1 186 ? -13.443 -6.907 2.745 1.00 94.81 186 PHE A N 1
ATOM 1362 C CA . PHE A 1 186 ? -13.762 -8.166 3.411 1.00 94.81 186 PHE A CA 1
ATOM 1363 C C . PHE A 1 186 ? -12.932 -8.361 4.689 1.00 94.81 186 PHE A C 1
ATOM 1365 O O . PHE A 1 186 ? -13.501 -8.554 5.767 1.00 94.81 186 PHE A O 1
ATOM 1372 N N . LEU A 1 187 ? -11.609 -8.207 4.602 1.00 92.38 187 LEU A N 1
ATOM 1373 C CA . LEU A 1 187 ? -10.705 -8.321 5.747 1.00 92.38 187 LEU A CA 1
ATOM 1374 C C . LEU A 1 187 ? -11.042 -7.294 6.836 1.00 92.38 187 LEU A C 1
ATOM 1376 O O . LEU A 1 187 ? -11.135 -7.647 8.011 1.00 92.38 187 LEU A O 1
ATOM 1380 N N . LEU A 1 188 ? -11.307 -6.036 6.471 1.00 92.88 188 LEU A N 1
ATOM 1381 C CA . LEU A 1 188 ? -11.677 -4.999 7.441 1.00 92.88 188 LEU A CA 1
ATOM 1382 C C . LEU A 1 188 ? -12.980 -5.316 8.191 1.00 92.88 188 LEU A C 1
ATOM 1384 O O . LEU A 1 188 ? -13.107 -4.952 9.362 1.00 92.88 188 LEU A O 1
ATOM 1388 N N . LYS A 1 189 ? -13.943 -5.990 7.550 1.00 92.31 189 LYS A N 1
ATOM 1389 C CA . LYS A 1 189 ? -15.165 -6.462 8.222 1.00 92.31 189 LYS A CA 1
ATOM 1390 C C . LYS A 1 189 ? -14.867 -7.607 9.190 1.00 92.31 189 LYS A C 1
ATOM 1392 O O . LYS A 1 189 ? -15.338 -7.569 10.323 1.00 92.31 189 LYS A O 1
ATOM 1397 N N . MET A 1 190 ? -14.050 -8.578 8.779 1.00 86.81 190 MET A N 1
ATOM 1398 C CA . MET A 1 190 ? -13.661 -9.703 9.638 1.00 86.81 190 MET A CA 1
ATOM 1399 C C . MET A 1 190 ? -12.883 -9.261 10.883 1.00 86.81 190 MET A C 1
ATOM 1401 O O . MET A 1 190 ? -13.120 -9.786 11.968 1.00 86.81 190 MET A O 1
ATOM 1405 N N . PHE A 1 191 ? -11.964 -8.301 10.742 1.00 80.62 191 PHE A N 1
ATOM 1406 C CA . PHE A 1 191 ? -11.166 -7.805 11.867 1.00 80.62 191 PHE A CA 1
ATOM 1407 C C . PHE A 1 191 ? -12.001 -7.005 12.872 1.00 80.62 191 PHE A C 1
ATOM 1409 O O . PHE A 1 191 ? -11.799 -7.161 14.073 1.00 80.62 191 PHE A O 1
ATOM 1416 N N . LYS A 1 192 ? -12.975 -6.210 12.408 1.00 72.88 192 LYS A N 1
ATOM 1417 C CA . LYS A 1 192 ? -13.903 -5.495 13.300 1.00 72.88 192 LYS A CA 1
ATOM 1418 C C . LYS A 1 192 ? -14.780 -6.436 14.124 1.00 72.88 192 LYS A C 1
ATOM 1420 O O . LYS A 1 192 ? -14.933 -6.222 15.319 1.00 72.88 192 LYS A O 1
ATOM 1425 N N . GLY A 1 193 ? -15.297 -7.502 13.510 1.00 54.47 193 GLY A N 1
ATOM 1426 C CA . GLY A 1 193 ? -16.184 -8.449 14.192 1.00 54.47 193 GLY A CA 1
ATOM 1427 C C . GLY A 1 193 ? -15.549 -9.192 15.377 1.00 54.47 193 GLY A C 1
ATOM 1428 O O . GLY A 1 193 ? -16.280 -9.739 16.190 1.00 54.47 193 GLY A O 1
ATOM 1429 N N . LYS A 1 194 ? -14.212 -9.208 15.497 1.00 55.31 194 LYS A N 1
ATOM 1430 C CA . LYS A 1 194 ? -13.493 -9.830 16.626 1.00 55.31 194 LYS A CA 1
ATOM 1431 C C . LYS A 1 194 ? -13.213 -8.887 17.801 1.00 55.31 194 LYS A C 1
ATOM 1433 O O . LYS A 1 194 ? -12.917 -9.375 18.885 1.00 55.31 194 LYS A O 1
ATOM 1438 N N . GLU A 1 195 ? -13.256 -7.570 17.599 1.00 49.50 195 GLU A N 1
ATOM 1439 C CA . GLU A 1 195 ? -13.052 -6.592 18.684 1.00 49.50 195 GLU A CA 1
ATOM 1440 C C . GLU A 1 195 ? -14.349 -6.282 19.442 1.00 49.50 195 GLU A C 1
ATOM 1442 O O . GLU A 1 195 ? -14.283 -5.868 20.591 1.00 49.50 195 GLU A O 1
ATOM 1447 N N . GLU A 1 196 ? -15.514 -6.520 18.834 1.00 41.31 196 GLU A N 1
ATOM 1448 C CA . GLU A 1 196 ? -16.832 -6.334 19.465 1.00 41.31 196 GLU A CA 1
ATOM 1449 C C . GLU A 1 196 ? -17.315 -7.578 20.247 1.00 41.31 196 GLU A C 1
ATOM 1451 O O . GLU A 1 196 ? -18.371 -7.541 20.871 1.00 41.31 196 GLU A O 1
ATOM 1456 N N . SER A 1 197 ? -16.561 -8.686 20.216 1.00 34.22 197 SER A N 1
ATOM 1457 C CA . SER A 1 197 ? -16.937 -9.984 20.804 1.00 34.22 197 SER A CA 1
ATOM 1458 C C . SER A 1 197 ? -16.108 -10.398 22.034 1.00 34.22 197 SER A C 1
ATOM 1460 O O . SER A 1 197 ? -16.083 -11.583 22.370 1.00 34.22 197 SER A O 1
ATOM 1462 N N . ILE A 1 198 ? -15.386 -9.462 22.657 1.00 36.81 198 ILE A N 1
ATOM 1463 C CA . ILE A 1 198 ? -14.616 -9.631 23.908 1.00 36.81 198 ILE A CA 1
ATOM 1464 C C . ILE A 1 198 ? -15.069 -8.543 24.878 1.00 36.81 198 ILE A C 1
ATOM 1466 O O . ILE A 1 198 ? -15.203 -8.857 26.080 1.00 36.81 198 ILE A O 1
#